Protein AF-A0A6N6SSB6-F1 (afdb_monomer)

Solvent-accessible surface area (backbone atoms only — not comparable to full-atom values): 15906 Å² total; per-residue (Å²): 129,57,86,66,38,38,93,69,59,79,58,96,49,57,44,30,39,27,32,24,46,76,40,77,67,53,37,50,56,37,32,76,81,40,45,73,68,41,68,45,77,67,51,63,33,33,31,32,63,39,58,38,86,43,39,43,53,64,93,85,38,78,37,84,40,67,55,46,31,30,18,48,19,30,51,39,61,72,53,51,53,58,58,48,53,77,70,30,77,50,68,64,32,48,61,38,64,27,40,50,51,89,48,46,69,61,54,47,57,48,48,55,32,32,72,48,54,68,36,66,58,43,41,56,41,76,54,42,71,93,65,70,38,60,52,20,29,31,35,65,84,45,73,46,77,43,52,28,95,83,42,47,68,56,52,54,74,28,49,64,41,23,39,17,87,73,47,30,58,49,51,57,43,39,70,55,31,82,63,76,94,85,88,72,89,62,69,60,68,72,64,42,54,53,49,48,50,51,53,46,67,73,69,49,46,74,39,54,64,59,20,60,69,45,40,88,70,53,72,70,55,49,71,73,48,53,40,65,57,48,48,51,49,35,72,67,26,68,66,77,47,72,68,57,50,50,53,50,51,52,50,51,54,34,46,76,68,65,74,49,60,86,88,48,48,66,62,51,51,51,51,58,70,67,32,65,68,60,55,50,71,76,72,116

pLDDT: mean 87.27, std 9.19, range [38.38, 96.94]

Nearest PDB structures (foldseek):
  9g2g-assembly1_B  TM=6.437E-01  e=1.061E-01  Staphylococcus aureus
  5cr2-assembly2_C  TM=5.656E-01  e=2.807E-01  Escherichia coli K-12

Radius of gyration: 27.6 Å; Cα contacts (8 Å, |Δi|>4): 398; chains: 1; bounding box: 60×38×90 Å

Foldseek 3Di:
DDQQFDPDQPDPWDAQFFKFADDPVVLVQCCVQPVVLSVDPQQGIKGFLPHRQQTDAPPNHGRNDFWTKIFTKGAPLVVLLVVQVVQPPDLLCVQLQAHEPVCVVVSLVVLQCQQQLNDLQWHWDDDDVVLPRHTIIGGLVDIDIGTRVVCRVVRVVRTRTGTDPQCSVSSNVSNVVVPDDDHGDGDDPVVSVVVSVCCDVVRHHYAHPLLVVLQDDDSVRSVPDHSVVSSVSSVPRDRCDPLLVVLVVVLVVCVVVVVDDPVCSVVSSVVSVPDPVSVVVVVD

Mean predicted aligned error: 9.04 Å

Structure (mmCIF, N/CA/C/O backbone):
data_AF-A0A6N6SSB6-F1
#
_entry.id   AF-A0A6N6SSB6-F1
#
loop_
_atom_site.group_PDB
_atom_site.id
_atom_site.type_symbol
_atom_site.label_atom_id
_atom_site.label_alt_id
_atom_site.label_comp_id
_atom_site.label_asym_id
_atom_site.label_entity_id
_atom_site.label_seq_id
_atom_site.pdbx_PDB_ins_code
_atom_site.Cartn_x
_atom_site.Cartn_y
_atom_site.Cartn_z
_atom_site.occupancy
_atom_site.B_iso_or_equiv
_atom_site.auth_seq_id
_atom_site.auth_comp_id
_atom_site.auth_asym_id
_atom_site.auth_atom_id
_atom_site.pdbx_PDB_model_num
ATOM 1 N N . MET A 1 1 ? 7.616 -3.516 20.276 1.00 71.62 1 MET A N 1
ATOM 2 C CA . MET A 1 1 ? 6.508 -3.058 19.423 1.00 71.62 1 MET A CA 1
ATOM 3 C C . MET A 1 1 ? 7.018 -1.931 18.539 1.00 71.62 1 MET A C 1
ATOM 5 O O . MET A 1 1 ? 7.929 -1.231 18.976 1.00 71.62 1 MET A O 1
ATOM 9 N N . HIS A 1 2 ? 6.510 -1.767 17.318 1.00 83.62 2 HIS A N 1
ATOM 10 C CA . HIS A 1 2 ? 6.885 -0.624 16.468 1.00 83.62 2 HIS A CA 1
ATOM 11 C C . HIS A 1 2 ? 6.365 0.711 17.039 1.00 83.62 2 HIS A C 1
ATOM 13 O O . HIS A 1 2 ? 5.276 0.742 17.606 1.00 83.62 2 HIS A O 1
ATOM 19 N N . PHE A 1 3 ? 7.091 1.821 16.839 1.00 84.06 3 PHE A N 1
ATOM 20 C CA . PHE A 1 3 ? 6.783 3.138 17.440 1.00 84.06 3 PHE A CA 1
ATOM 21 C C . PHE A 1 3 ? 5.417 3.731 17.038 1.00 84.06 3 PHE A C 1
ATOM 23 O O . PHE A 1 3 ? 4.905 4.632 17.690 1.00 84.06 3 PHE A O 1
ATOM 30 N N . THR A 1 4 ? 4.800 3.201 15.980 1.00 86.00 4 THR A N 1
ATOM 31 C CA . THR A 1 4 ? 3.423 3.521 15.564 1.00 86.00 4 THR A CA 1
ATOM 32 C C . THR A 1 4 ? 2.362 3.077 16.579 1.00 86.00 4 THR A C 1
ATOM 34 O O . THR A 1 4 ? 1.246 3.602 16.559 1.00 86.00 4 THR A O 1
ATOM 37 N N . TYR A 1 5 ? 2.678 2.117 17.451 1.00 91.44 5 TYR A N 1
ATOM 38 C CA . TYR A 1 5 ? 1.739 1.485 18.376 1.00 91.44 5 TYR A CA 1
ATOM 39 C C . TYR A 1 5 ? 2.108 1.754 19.838 1.00 91.44 5 TYR A C 1
ATOM 41 O O . TYR A 1 5 ? 3.281 1.861 20.189 1.00 91.44 5 TYR A O 1
ATOM 49 N N . ALA A 1 6 ? 1.096 1.851 20.700 1.00 88.69 6 ALA A N 1
ATOM 50 C CA . ALA A 1 6 ? 1.290 1.937 22.144 1.00 88.69 6 ALA A CA 1
ATOM 51 C C . ALA A 1 6 ? 1.732 0.577 22.713 1.00 88.69 6 ALA A C 1
ATOM 53 O O . ALA A 1 6 ? 1.137 -0.440 22.364 1.00 88.69 6 ALA A O 1
ATOM 54 N N . GLU A 1 7 ? 2.725 0.569 23.613 1.00 83.31 7 GLU A N 1
ATOM 55 C CA . GLU A 1 7 ? 3.278 -0.659 24.219 1.00 83.31 7 GLU A CA 1
ATOM 56 C C . GLU A 1 7 ? 2.225 -1.514 24.941 1.00 83.31 7 GLU A C 1
ATOM 58 O O . GLU A 1 7 ? 2.320 -2.740 24.937 1.00 83.31 7 GLU A O 1
ATOM 63 N N . ASP A 1 8 ? 1.213 -0.865 25.523 1.00 79.50 8 ASP A N 1
ATOM 64 C CA . ASP A 1 8 ? 0.021 -1.508 26.065 1.00 79.50 8 ASP A CA 1
ATOM 65 C C . ASP A 1 8 ? -1.227 -1.048 25.280 1.00 79.50 8 ASP A C 1
ATOM 67 O O . ASP A 1 8 ? -1.661 0.102 25.426 1.00 79.50 8 ASP A O 1
ATOM 71 N N . PRO A 1 9 ? -1.834 -1.911 24.441 1.00 70.94 9 PRO A N 1
ATOM 72 C CA . PRO A 1 9 ? -3.111 -1.618 23.790 1.00 70.94 9 PRO A CA 1
ATOM 73 C C . PRO A 1 9 ? -4.309 -1.731 24.756 1.00 70.94 9 PRO A C 1
ATOM 75 O O . PRO A 1 9 ? -5.437 -1.419 24.378 1.00 70.94 9 PRO A O 1
ATOM 78 N N . GLY A 1 10 ? -4.102 -2.178 25.999 1.00 64.88 10 GLY A N 1
ATOM 79 C CA . GLY A 1 10 ? -5.104 -2.541 27.006 1.00 64.88 10 GLY A CA 1
ATOM 80 C C . GLY A 1 10 ? -5.901 -1.401 27.649 1.00 64.88 10 GLY A C 1
ATOM 81 O O . GLY A 1 10 ? -6.365 -1.552 28.776 1.00 64.88 10 GLY A O 1
ATOM 82 N N . SER A 1 11 ? -6.110 -0.274 26.965 1.00 70.06 11 SER A N 1
ATOM 83 C CA . S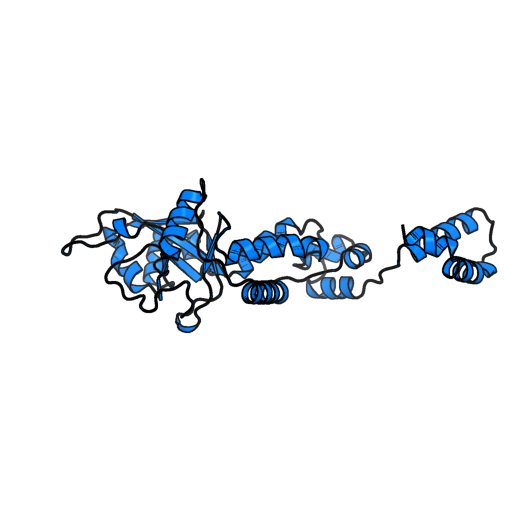ER A 1 11 ? -6.954 0.806 27.500 1.00 70.06 11 SER A CA 1
ATOM 84 C C . SER A 1 11 ? -8.402 0.346 27.752 1.00 70.06 11 SER A C 1
ATOM 86 O O . SER A 1 11 ? -8.965 -0.416 26.964 1.00 70.06 11 SER A O 1
ATOM 88 N N . GLU A 1 12 ? -9.028 0.801 28.844 1.00 81.56 12 GLU A N 1
ATOM 89 C CA . GLU A 1 12 ? -10.381 0.349 29.222 1.00 81.56 12 GLU A CA 1
ATOM 90 C C . GLU A 1 12 ? -11.430 0.614 28.133 1.00 81.56 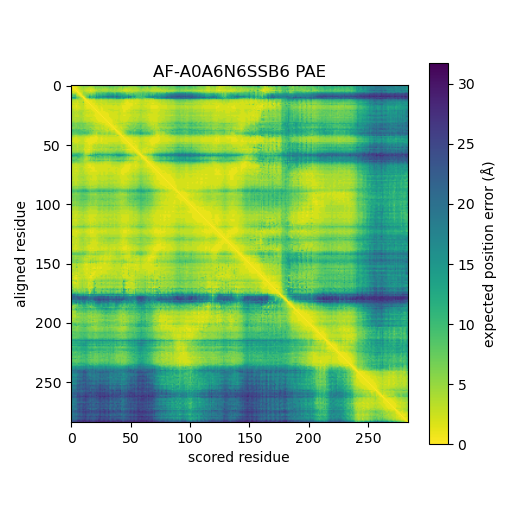12 GLU A C 1
ATOM 92 O O . GLU A 1 12 ? -12.352 -0.178 27.973 1.00 81.56 12 GLU A O 1
ATOM 97 N N . ASP A 1 13 ? -11.260 1.668 27.338 1.00 89.88 13 ASP A N 1
ATOM 98 C CA . ASP A 1 13 ? -12.161 2.054 26.251 1.00 89.88 13 ASP A CA 1
ATOM 99 C C . ASP A 1 13 ? -11.538 1.842 24.865 1.00 89.88 13 ASP A C 1
ATOM 101 O O . ASP A 1 13 ? -10.319 1.766 24.713 1.00 89.88 13 ASP A O 1
ATOM 105 N N . LEU A 1 14 ? -12.389 1.774 23.840 1.00 90.50 14 LEU A N 1
ATOM 106 C CA . LEU A 1 14 ? -11.983 1.866 22.439 1.00 90.50 14 LEU A CA 1
ATOM 107 C C . LEU A 1 14 ? -11.429 3.258 22.113 1.00 90.50 14 LEU A C 1
ATOM 109 O O . LEU A 1 14 ? -11.907 4.279 22.611 1.00 90.50 14 LEU A O 1
ATOM 113 N N . GLN A 1 15 ? -10.441 3.299 21.226 1.00 91.94 15 GLN A N 1
ATOM 114 C CA . GLN A 1 15 ? -9.725 4.510 20.839 1.00 91.94 15 GLN A CA 1
ATOM 115 C C . GLN A 1 15 ? -9.647 4.636 19.312 1.00 91.94 15 GLN A C 1
ATOM 117 O O . GLN A 1 15 ? -9.617 3.649 18.575 1.00 91.94 15 GLN A O 1
ATOM 122 N N . GLN A 1 16 ? -9.593 5.874 18.817 1.00 92.69 16 GLN A N 1
ATOM 123 C CA . GLN A 1 16 ? -9.259 6.135 17.421 1.00 92.69 16 GLN A CA 1
ATOM 124 C C . GLN A 1 16 ? -7.875 5.552 17.130 1.00 92.69 16 GLN A C 1
ATOM 126 O O . GLN A 1 16 ? -6.921 5.854 17.846 1.00 92.69 16 GLN A O 1
ATOM 131 N N . GLY A 1 17 ? -7.761 4.738 16.084 1.00 93.38 17 GLY A N 1
ATOM 132 C CA . GLY A 1 17 ? -6.539 3.999 15.782 1.00 93.38 17 GLY A CA 1
ATOM 133 C C . GLY A 1 17 ? -6.461 2.596 16.389 1.00 93.38 17 GLY A C 1
ATOM 134 O O . GLY A 1 17 ? -5.428 1.948 16.234 1.00 93.38 17 GLY A O 1
ATOM 135 N N . ASP A 1 18 ? -7.509 2.101 17.048 1.00 95.38 18 ASP A N 1
ATOM 136 C CA . ASP A 1 18 ? -7.570 0.690 17.433 1.00 95.38 18 ASP A CA 1
ATOM 137 C C . ASP A 1 18 ? -7.680 -0.199 16.185 1.00 95.38 18 ASP A C 1
ATOM 139 O O . ASP A 1 18 ? -8.589 -0.051 15.361 1.00 95.38 18 ASP A O 1
ATOM 143 N N . VAL A 1 19 ? -6.737 -1.129 16.042 1.00 96.31 19 VAL A N 1
ATOM 144 C CA . VAL A 1 19 ? -6.718 -2.158 15.000 1.00 96.31 19 VAL A CA 1
ATOM 145 C C . VAL A 1 19 ? -7.488 -3.365 15.522 1.00 96.31 19 VAL A C 1
ATOM 147 O O . VAL A 1 19 ? -7.096 -3.989 16.509 1.00 96.31 19 VAL A O 1
ATOM 150 N N . LEU A 1 20 ? -8.586 -3.698 14.850 1.00 95.69 20 LEU A N 1
ATOM 151 C CA . LEU A 1 20 ? -9.470 -4.804 15.194 1.00 95.69 20 LEU A CA 1
ATOM 152 C C . LEU A 1 20 ? -9.188 -5.993 14.278 1.00 95.69 20 LEU A C 1
ATOM 154 O O . LEU A 1 20 ? -9.287 -5.889 13.052 1.00 95.69 20 LEU A O 1
ATOM 158 N N . LYS A 1 21 ? -8.866 -7.143 14.859 1.00 94.94 21 LYS A N 1
ATOM 159 C CA . LYS A 1 21 ? -8.746 -8.405 14.131 1.00 94.94 21 LYS A CA 1
ATOM 160 C C . LYS A 1 21 ? -10.128 -8.960 13.818 1.00 94.94 21 LYS A C 1
ATOM 162 O O . LYS A 1 21 ? -11.079 -8.786 14.573 1.00 94.94 21 LYS A O 1
ATOM 167 N N . ARG A 1 22 ? -10.245 -9.664 12.695 1.00 93.06 22 ARG A N 1
ATOM 168 C CA . ARG A 1 22 ? -11.496 -10.331 12.332 1.00 93.06 22 ARG A CA 1
ATOM 169 C C . ARG A 1 22 ? -11.789 -11.489 13.284 1.00 93.06 22 ARG A C 1
ATOM 171 O O . ARG A 1 22 ? -10.994 -12.420 13.407 1.00 93.06 22 ARG A O 1
ATOM 178 N N . THR A 1 23 ? -12.949 -11.422 13.925 1.00 93.69 23 THR A N 1
ATOM 179 C CA . THR A 1 23 ? -13.543 -12.477 14.754 1.00 93.69 23 THR A CA 1
ATOM 180 C C . THR A 1 23 ? -14.869 -12.913 14.122 1.00 93.69 23 THR A C 1
ATOM 182 O O . THR A 1 23 ? -15.438 -12.135 13.353 1.00 93.69 23 THR A O 1
ATOM 185 N N . PRO A 1 24 ? -15.396 -14.119 14.415 1.00 93.75 24 PRO A N 1
ATOM 186 C CA . PRO A 1 24 ? -16.698 -14.552 13.899 1.00 93.75 24 PRO A CA 1
ATOM 187 C C . PRO A 1 24 ? -17.833 -13.565 14.206 1.00 93.75 24 PRO A C 1
ATOM 189 O O . PRO A 1 24 ? -18.679 -13.330 13.345 1.00 93.75 24 PRO A O 1
ATOM 192 N N . ASP A 1 25 ? -17.804 -12.947 15.389 1.00 94.12 25 ASP A N 1
ATOM 193 C CA . ASP A 1 25 ? -18.827 -12.008 15.855 1.00 94.12 25 ASP A CA 1
ATOM 194 C C . ASP A 1 25 ? -18.725 -10.650 15.145 1.00 94.12 25 ASP A C 1
ATOM 196 O O . ASP A 1 25 ? -19.723 -10.144 14.630 1.00 94.12 25 ASP A O 1
ATOM 200 N N . LEU A 1 26 ? -17.513 -10.086 15.024 1.00 92.88 26 LEU A N 1
ATOM 201 C CA . LEU A 1 26 ? -17.293 -8.848 14.267 1.00 92.88 26 LEU A CA 1
ATOM 202 C C . LEU A 1 26 ? -17.644 -9.041 12.785 1.00 92.88 26 LEU A C 1
ATOM 204 O O . LEU A 1 26 ? -18.283 -8.187 12.172 1.00 92.88 26 LEU A O 1
ATOM 208 N N . ASP A 1 27 ? -17.287 -10.195 12.223 1.00 92.94 27 ASP A N 1
ATOM 209 C CA . ASP A 1 27 ? -17.668 -10.585 10.871 1.00 92.94 27 ASP A CA 1
ATOM 210 C C . ASP A 1 27 ? -19.188 -10.705 10.698 1.00 92.94 27 ASP A C 1
ATOM 212 O O . ASP A 1 27 ? -19.702 -10.319 9.649 1.00 92.94 27 ASP A O 1
ATOM 216 N N . ALA A 1 28 ? -19.918 -11.237 11.684 1.00 93.00 28 ALA A N 1
ATOM 217 C CA . ALA A 1 28 ? -21.375 -11.340 11.628 1.00 93.00 28 ALA A CA 1
ATOM 218 C C . ALA A 1 28 ? -22.032 -9.950 11.590 1.00 93.00 28 ALA A C 1
ATOM 220 O O . ALA A 1 28 ? -22.876 -9.700 10.726 1.00 93.00 28 ALA A O 1
ATOM 221 N N . ILE A 1 29 ? -21.573 -9.027 12.442 1.00 92.44 29 ILE A N 1
ATOM 222 C CA . ILE A 1 29 ? -22.025 -7.626 12.471 1.00 92.44 29 ILE A CA 1
ATOM 223 C C . ILE A 1 29 ? -21.742 -6.945 11.126 1.00 92.44 29 ILE A C 1
ATOM 225 O O . ILE A 1 29 ? -22.634 -6.349 10.519 1.00 92.44 29 ILE A O 1
ATOM 229 N N . VAL A 1 30 ? -20.513 -7.064 10.610 1.00 91.12 30 VAL A N 1
ATOM 230 C CA . VAL A 1 30 ? -20.151 -6.458 9.321 1.00 91.12 30 VAL A CA 1
ATOM 231 C C . VAL A 1 30 ? -20.950 -7.087 8.174 1.00 91.12 30 VAL A C 1
ATOM 233 O O . VAL A 1 30 ? -21.407 -6.351 7.303 1.00 91.12 30 VAL A O 1
ATOM 236 N N . ARG A 1 31 ? -21.204 -8.406 8.176 1.00 91.62 31 ARG A N 1
ATOM 237 C CA . ARG A 1 31 ? -22.055 -9.059 7.160 1.00 91.62 31 ARG A CA 1
ATOM 238 C C . ARG A 1 31 ? -23.502 -8.578 7.195 1.00 91.62 31 ARG A C 1
ATOM 240 O O . ARG A 1 31 ? -24.091 -8.406 6.132 1.00 91.62 31 ARG A O 1
ATOM 247 N N . GLN A 1 32 ? -24.060 -8.353 8.384 1.00 89.69 32 GLN A N 1
ATOM 248 C CA . GLN A 1 32 ? -25.450 -7.928 8.560 1.00 89.69 32 GLN A CA 1
ATOM 249 C C . GLN A 1 32 ? -25.734 -6.568 7.907 1.00 89.69 32 GLN A C 1
ATOM 251 O O . GLN A 1 32 ? -26.773 -6.402 7.268 1.00 89.69 32 GLN A O 1
ATOM 256 N N . TYR A 1 33 ? -24.822 -5.603 8.057 1.00 86.56 33 TYR A N 1
ATOM 257 C CA . TYR A 1 33 ? -25.021 -4.232 7.564 1.00 86.56 33 TYR A CA 1
ATOM 258 C C . TYR A 1 33 ? -24.276 -3.934 6.253 1.00 86.56 33 TYR A C 1
ATOM 260 O O . TYR A 1 33 ? -24.715 -3.092 5.470 1.00 86.56 33 TYR A O 1
ATOM 268 N N . HIS A 1 34 ? -23.168 -4.631 5.984 1.00 86.31 34 HIS A N 1
ATOM 269 C CA . HIS A 1 34 ? -22.309 -4.418 4.819 1.00 86.31 34 HIS A CA 1
ATOM 270 C C . HIS A 1 34 ? -21.725 -5.749 4.276 1.00 86.31 34 HIS A C 1
ATOM 272 O O . HIS A 1 34 ? -20.508 -5.968 4.346 1.00 86.31 34 HIS A O 1
ATOM 278 N N . PRO A 1 35 ? -22.553 -6.638 3.685 1.00 84.69 35 PRO A N 1
ATOM 279 C CA . PRO A 1 35 ? -22.168 -8.009 3.309 1.00 84.69 35 PRO A CA 1
ATOM 280 C C . PRO A 1 35 ? -20.889 -8.097 2.467 1.00 84.69 35 PRO A C 1
ATOM 282 O O . PRO A 1 35 ? -20.008 -8.901 2.767 1.00 84.69 35 PRO A O 1
ATOM 285 N N . TYR A 1 36 ? -20.715 -7.184 1.505 1.00 85.94 36 TYR A N 1
ATOM 286 C CA . TYR A 1 36 ? -19.511 -7.098 0.672 1.00 85.94 36 TYR A CA 1
ATOM 287 C C . TYR A 1 36 ? -18.203 -7.022 1.485 1.00 85.94 36 TYR A C 1
ATOM 289 O O . TYR A 1 36 ? -17.227 -7.683 1.131 1.00 85.94 36 TYR A O 1
ATOM 297 N N . TYR A 1 37 ? -18.167 -6.269 2.592 1.00 83.50 37 TYR A N 1
ATOM 298 C CA . TYR A 1 37 ? -16.973 -6.180 3.444 1.00 83.50 37 TYR A CA 1
ATOM 299 C C . TYR A 1 37 ? -16.820 -7.392 4.378 1.00 83.50 37 TYR A C 1
ATOM 301 O O . TYR A 1 37 ? -15.701 -7.761 4.725 1.00 83.50 37 TYR A O 1
ATOM 309 N N . GLY A 1 38 ? -17.919 -8.054 4.747 1.00 79.38 38 GLY A N 1
ATOM 310 C CA . GLY A 1 38 ? -17.892 -9.253 5.589 1.00 79.38 38 GLY A CA 1
ATOM 311 C C . GLY A 1 38 ? -17.513 -10.546 4.846 1.00 79.38 38 GLY A C 1
ATOM 312 O O . GLY A 1 38 ? -17.019 -11.498 5.459 1.00 79.38 38 GLY A O 1
ATOM 313 N N . GLU A 1 39 ? -17.712 -10.606 3.530 1.00 83.81 39 GLU A N 1
ATOM 314 C CA . GLU A 1 39 ? -17.406 -11.776 2.685 1.00 83.81 39 GLU A CA 1
ATOM 315 C C . GLU A 1 39 ? -15.996 -11.741 2.074 1.00 83.81 39 GLU A C 1
ATOM 317 O O . GLU A 1 39 ? -15.340 -12.775 1.920 1.00 83.81 39 GLU A O 1
ATOM 322 N N . LYS A 1 40 ? -15.506 -10.543 1.749 1.00 84.38 40 LYS A N 1
ATOM 323 C CA . LYS A 1 40 ? -14.178 -10.298 1.174 1.00 84.38 40 LYS A CA 1
ATOM 324 C C . LYS A 1 40 ? -13.056 -10.723 2.126 1.00 84.38 40 LYS A C 1
ATOM 326 O O . LYS A 1 40 ? -12.884 -10.140 3.193 1.00 84.38 40 LYS A O 1
ATOM 331 N N . LYS A 1 41 ? -12.270 -11.732 1.732 1.00 79.75 41 LYS A N 1
ATOM 332 C CA . LYS A 1 41 ? -11.159 -12.290 2.534 1.00 79.75 41 LYS A CA 1
ATOM 333 C C . LYS A 1 41 ? -9.873 -11.454 2.510 1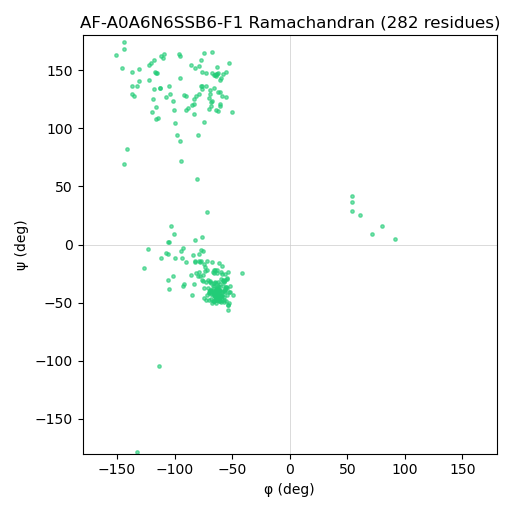.00 79.75 41 LYS A C 1
ATOM 335 O O . LYS A 1 41 ? -8.999 -11.682 3.335 1.00 79.75 41 LYS A O 1
ATOM 340 N N . ASP A 1 42 ? -9.751 -10.504 1.584 1.00 85.31 42 ASP A N 1
ATOM 341 C CA . ASP A 1 42 ? -8.607 -9.588 1.476 1.00 85.31 42 ASP A CA 1
ATOM 342 C C . ASP A 1 42 ? -8.655 -8.425 2.484 1.00 85.31 42 ASP A C 1
ATOM 344 O O . ASP A 1 42 ? -7.672 -7.699 2.628 1.00 85.31 42 ASP A O 1
ATOM 348 N N . TYR A 1 43 ? -9.764 -8.270 3.215 1.00 90.56 43 TYR A N 1
ATOM 349 C CA . TYR A 1 43 ? -9.805 -7.464 4.434 1.00 90.56 43 TYR A CA 1
ATOM 350 C C . TYR A 1 43 ? -9.293 -8.305 5.603 1.00 90.56 43 TYR A C 1
ATOM 352 O O . TYR A 1 43 ? -9.933 -9.290 5.981 1.00 90.56 43 TYR A O 1
ATOM 360 N N . THR A 1 44 ? -8.135 -7.938 6.153 1.00 93.50 44 THR A N 1
ATOM 361 C CA . THR A 1 44 ? -7.458 -8.694 7.225 1.00 93.50 44 THR A CA 1
ATOM 362 C C . THR A 1 44 ? -7.847 -8.198 8.614 1.00 93.50 44 THR A C 1
ATOM 364 O O . THR A 1 44 ? -7.987 -8.997 9.538 1.00 93.50 44 THR A O 1
ATOM 367 N N . HIS A 1 45 ? -8.057 -6.887 8.739 1.00 96.19 45 HIS A N 1
ATOM 368 C CA . HIS A 1 45 ? -8.388 -6.174 9.970 1.00 96.19 45 HIS A CA 1
ATOM 369 C C . HIS A 1 45 ? -9.371 -5.031 9.663 1.00 96.19 45 HIS A C 1
ATOM 371 O O . HIS A 1 45 ? -9.651 -4.715 8.500 1.00 96.19 45 HIS A O 1
ATOM 377 N N . PHE A 1 46 ? -9.850 -4.371 10.710 1.00 96.12 46 PHE A N 1
ATOM 378 C CA . PHE A 1 46 ? -10.508 -3.069 10.639 1.00 96.12 46 PHE A CA 1
ATOM 379 C C . PHE A 1 46 ? -9.731 -2.053 11.485 1.00 96.12 46 PHE A C 1
ATOM 381 O O . PHE A 1 46 ? -9.022 -2.435 12.410 1.00 96.12 46 PHE A O 1
ATOM 388 N N . LEU A 1 47 ? -9.854 -0.764 11.178 1.00 96.75 47 LEU A N 1
ATOM 389 C CA . LEU A 1 47 ? -9.263 0.332 11.949 1.00 96.75 47 LEU A CA 1
ATOM 390 C C . LEU A 1 47 ? -10.382 1.229 12.481 1.00 96.75 47 LEU A C 1
ATOM 392 O O . LEU A 1 47 ? -11.191 1.723 11.693 1.00 96.75 47 LEU A O 1
ATOM 396 N N . VAL A 1 48 ? -10.434 1.462 13.792 1.00 95.81 48 VAL A N 1
ATOM 397 C CA . VAL A 1 48 ? -11.391 2.396 14.402 1.00 95.81 48 VAL A CA 1
ATOM 398 C C . VAL A 1 48 ? -11.036 3.824 13.993 1.00 95.81 48 VAL A C 1
ATOM 400 O O . VAL A 1 48 ? -9.947 4.317 14.291 1.00 95.81 48 VAL A O 1
ATOM 403 N N . ILE A 1 49 ? -11.964 4.496 13.309 1.00 94.25 49 ILE A N 1
ATOM 404 C CA . ILE A 1 49 ? -11.783 5.865 12.803 1.00 94.25 49 ILE A CA 1
ATOM 405 C C . ILE A 1 49 ? -12.675 6.907 13.500 1.00 94.25 49 ILE A C 1
ATOM 407 O O . ILE A 1 49 ? -12.402 8.100 13.366 1.00 94.25 49 ILE A O 1
ATOM 411 N N . THR A 1 50 ? -13.675 6.503 14.298 1.00 90.31 50 THR A N 1
ATOM 412 C CA . THR A 1 50 ? -14.354 7.416 15.249 1.00 90.31 50 THR A CA 1
ATOM 413 C C . THR A 1 50 ? -13.339 7.985 16.251 1.00 90.31 50 THR A C 1
ATOM 415 O O . THR A 1 50 ? -12.401 7.291 16.638 1.00 90.31 50 THR A O 1
ATOM 418 N N . GLN A 1 51 ? -13.499 9.252 16.650 1.00 86.19 51 GLN A N 1
ATOM 419 C CA . GLN A 1 51 ? -12.578 9.943 17.561 1.00 86.19 51 GLN A CA 1
ATOM 420 C C . GLN A 1 51 ? -12.583 9.313 18.963 1.00 86.19 51 GLN A C 1
ATOM 422 O O . GLN A 1 51 ? -13.621 8.878 19.448 1.00 86.19 51 GLN A O 1
ATOM 427 N N . SER A 1 52 ? -11.444 9.295 19.664 1.00 87.94 52 SER A N 1
ATOM 428 C CA . SER A 1 52 ? -11.374 8.649 20.986 1.00 87.94 52 SER A CA 1
ATOM 429 C C . SER A 1 52 ? -12.290 9.307 22.022 1.00 87.94 52 SER A C 1
ATOM 431 O O . SER A 1 52 ? -12.876 8.607 22.837 1.00 87.94 52 SER A O 1
ATOM 433 N N . CYS A 1 53 ? -12.460 10.635 21.985 1.00 86.19 53 CYS A N 1
ATOM 434 C CA . CYS A 1 53 ? -13.337 11.365 22.914 1.00 86.19 53 CYS A CA 1
ATOM 435 C C . CYS A 1 53 ? -14.804 10.916 22.857 1.00 86.19 53 CYS A C 1
ATOM 437 O O . CYS A 1 53 ? -15.490 10.963 23.876 1.00 86.19 53 CYS A O 1
ATOM 439 N N . ASP A 1 54 ? -15.230 10.449 21.686 1.00 86.50 54 ASP A N 1
ATOM 440 C CA . ASP A 1 54 ? -16.578 9.994 21.358 1.00 86.50 54 ASP A CA 1
ATOM 441 C C . ASP A 1 54 ? -16.834 8.539 21.795 1.00 86.50 54 ASP A C 1
ATOM 443 O O . ASP A 1 54 ? -17.983 8.096 21.831 1.00 86.50 54 ASP A O 1
ATOM 447 N N . LEU A 1 55 ? -15.764 7.798 22.118 1.00 88.19 55 LEU A N 1
ATOM 448 C CA . LEU A 1 55 ? -15.757 6.370 22.458 1.00 88.19 55 LEU A CA 1
ATOM 449 C C . LEU A 1 55 ? -15.549 6.092 23.959 1.00 88.19 55 LEU A C 1
ATOM 451 O O . LEU A 1 55 ? -15.691 4.944 24.380 1.00 88.19 55 LEU A O 1
ATOM 455 N N . VAL A 1 56 ? -15.242 7.114 24.769 1.00 89.69 56 VAL A N 1
ATOM 456 C CA . VAL A 1 56 ? -15.023 6.973 26.222 1.00 89.69 56 VAL A CA 1
ATOM 457 C C . VAL A 1 56 ? -16.325 6.635 26.960 1.00 89.69 56 VAL A C 1
ATOM 459 O O . VAL A 1 56 ? -17.338 7.317 26.781 1.00 89.69 56 VAL A O 1
ATOM 462 N N . ARG A 1 57 ? -16.292 5.644 27.861 1.00 88.19 57 ARG A N 1
ATOM 463 C CA . ARG A 1 57 ? -17.425 5.214 28.701 1.00 88.19 57 ARG A CA 1
ATOM 464 C C . ARG A 1 57 ? -17.331 5.842 30.094 1.00 88.19 57 ARG A C 1
ATOM 466 O O . ARG A 1 57 ? -16.679 5.338 31.004 1.00 88.19 57 ARG A O 1
ATOM 473 N N . ARG A 1 58 ? -17.995 6.984 30.300 1.00 84.88 58 ARG A N 1
ATOM 474 C CA . ARG A 1 58 ? -17.899 7.735 31.570 1.00 84.88 58 ARG A CA 1
ATOM 475 C C . ARG A 1 58 ? -18.850 7.186 32.633 1.00 84.88 58 ARG A C 1
ATOM 477 O O . ARG A 1 58 ? -20.062 7.162 32.431 1.00 84.88 58 ARG A O 1
ATOM 484 N N . ASN A 1 59 ? -18.317 6.838 33.807 1.00 81.25 59 ASN A N 1
ATOM 485 C CA . ASN A 1 59 ? -19.086 6.386 34.979 1.00 81.25 59 ASN A CA 1
ATOM 486 C C . ASN A 1 59 ? -20.033 5.205 34.674 1.00 81.25 59 ASN A C 1
ATOM 488 O O . ASN A 1 59 ? -21.190 5.210 35.097 1.00 81.25 59 ASN A O 1
ATOM 492 N N . GLY A 1 60 ? -19.567 4.225 33.890 1.00 77.12 60 GLY A N 1
ATOM 493 C CA . GLY A 1 60 ? -20.352 3.045 33.503 1.00 77.12 60 GLY A CA 1
ATOM 494 C C . GLY A 1 60 ? -21.486 3.313 32.504 1.00 77.12 60 GLY A C 1
ATOM 495 O O . GLY A 1 60 ? -22.300 2.426 32.258 1.00 77.12 60 GLY A O 1
ATOM 496 N N . LYS A 1 61 ? -21.570 4.519 31.927 1.00 83.81 61 LYS A N 1
ATOM 497 C CA 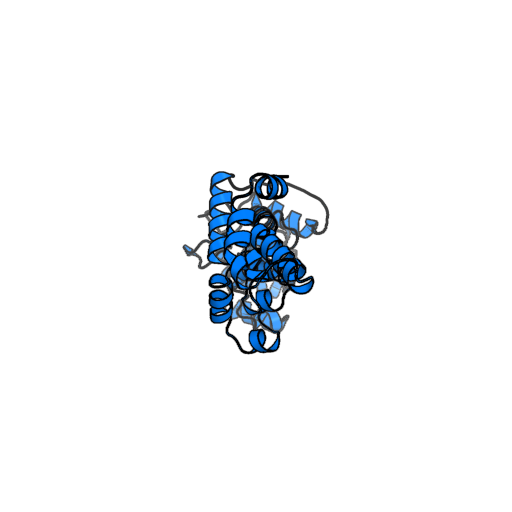. LYS A 1 61 ? -22.492 4.814 30.823 1.00 83.81 61 LYS A CA 1
ATOM 498 C C . LYS A 1 61 ? -21.902 4.356 29.481 1.00 83.81 61 LYS A C 1
ATOM 500 O O . LYS A 1 61 ? -20.679 4.394 29.331 1.00 83.81 61 LYS A O 1
ATOM 505 N N . PRO A 1 62 ? -22.745 4.000 28.492 1.00 85.88 62 PRO A N 1
ATOM 506 C CA . PRO A 1 62 ? -22.315 3.869 27.101 1.00 85.88 62 PRO A CA 1
ATOM 507 C C . PRO A 1 62 ? -21.603 5.137 26.611 1.00 85.88 62 PRO A C 1
ATOM 509 O O . PRO A 1 62 ? -21.845 6.225 27.135 1.00 85.88 62 PRO A O 1
ATOM 512 N N . CYS A 1 63 ? -20.752 4.999 25.596 1.00 87.81 63 CYS A N 1
ATOM 513 C CA . CYS A 1 63 ? -20.122 6.146 24.949 1.00 87.81 63 CYS A CA 1
ATOM 514 C C . CYS A 1 63 ? -21.165 7.045 24.260 1.00 87.81 63 CYS A C 1
ATOM 516 O O . CYS A 1 63 ? -22.165 6.551 23.733 1.00 87.81 63 CYS A O 1
ATOM 518 N N . ASP A 1 64 ? -20.920 8.358 24.229 1.00 84.31 64 ASP A N 1
ATOM 519 C CA . ASP A 1 64 ? -21.893 9.344 23.728 1.00 84.31 64 ASP A CA 1
ATOM 520 C C . ASP A 1 64 ? -22.171 9.209 22.216 1.00 84.31 64 ASP A C 1
ATOM 522 O O . ASP A 1 64 ? -23.238 9.602 21.736 1.00 84.31 64 ASP A O 1
ATOM 526 N N . CYS A 1 65 ? -21.235 8.651 21.441 1.00 87.69 65 CYS A N 1
ATOM 527 C CA . CYS A 1 65 ? -21.399 8.515 19.998 1.00 87.69 65 CYS A CA 1
ATOM 528 C C . CYS A 1 65 ? -22.244 7.287 19.618 1.00 87.69 65 CYS A C 1
ATOM 530 O O . CYS A 1 65 ? -21.913 6.174 20.032 1.00 87.69 65 CYS A O 1
ATOM 532 N N . PRO A 1 66 ? -23.298 7.437 18.789 1.00 89.94 66 PRO A N 1
ATOM 533 C CA . PRO A 1 66 ? -24.196 6.338 18.420 1.00 89.94 66 PRO A CA 1
ATOM 534 C C . PRO A 1 66 ? -23.595 5.341 17.414 1.00 89.94 66 PRO A C 1
ATOM 536 O O . PRO A 1 66 ? -24.126 4.239 17.265 1.00 89.94 66 PRO A O 1
ATOM 539 N N . TYR A 1 67 ? -22.507 5.700 16.720 1.00 92.38 67 TYR A N 1
ATOM 540 C CA . TYR A 1 67 ? -21.887 4.855 15.697 1.00 92.38 67 TYR A CA 1
ATOM 541 C C . TYR A 1 67 ? -20.360 4.807 15.815 1.00 92.38 67 TYR A C 1
ATOM 543 O O . TYR A 1 67 ? -19.670 5.828 15.780 1.00 92.38 67 TYR A O 1
ATOM 551 N N . ILE A 1 68 ? -19.822 3.591 15.858 1.00 93.19 68 ILE A N 1
ATOM 552 C CA . ILE A 1 68 ? -18.398 3.333 15.667 1.00 93.19 68 ILE A CA 1
ATOM 553 C C . ILE A 1 68 ? -18.171 3.225 14.158 1.00 93.19 68 ILE A C 1
ATOM 555 O O . ILE A 1 68 ? -18.774 2.387 13.488 1.00 93.19 68 ILE A O 1
ATOM 559 N N . ASN A 1 69 ? -17.324 4.095 13.617 1.00 93.69 69 ASN A N 1
ATOM 560 C CA . ASN A 1 69 ? -16.896 4.046 12.229 1.00 93.69 69 ASN A CA 1
ATOM 561 C C . ASN A 1 69 ? -15.610 3.224 12.141 1.00 93.69 69 ASN A C 1
ATOM 563 O O . ASN A 1 69 ? -14.643 3.488 12.864 1.00 93.69 69 ASN A O 1
ATOM 567 N N . LEU A 1 70 ? -15.604 2.250 11.236 1.00 94.56 70 LEU A N 1
ATOM 568 C CA . LEU A 1 70 ? -14.489 1.357 10.956 1.00 94.56 70 LEU A CA 1
ATOM 569 C C . LEU A 1 70 ? -14.020 1.545 9.511 1.00 94.56 70 LEU A C 1
ATOM 571 O O . LEU A 1 70 ? -14.832 1.545 8.587 1.00 94.56 70 LEU A O 1
ATOM 575 N N . SER A 1 71 ? -12.710 1.646 9.304 1.00 94.75 71 SER A N 1
ATOM 576 C CA . SER A 1 71 ? -12.090 1.541 7.982 1.00 94.75 71 SER A CA 1
ATOM 577 C C . SER A 1 71 ? -11.600 0.117 7.733 1.00 94.75 71 SER A C 1
ATOM 579 O O . SER A 1 71 ? -11.128 -0.549 8.654 1.00 94.75 71 SER A O 1
ATOM 581 N N . VAL A 1 72 ? -11.702 -0.374 6.495 1.00 94.88 72 VAL A N 1
ATOM 582 C CA . VAL A 1 72 ? -11.181 -1.703 6.133 1.00 94.88 72 VAL A CA 1
ATOM 583 C C . VAL A 1 72 ? -9.662 -1.668 5.965 1.00 94.88 72 VAL A C 1
ATOM 585 O O . VAL A 1 72 ? -9.127 -0.770 5.310 1.00 94.88 72 VAL A O 1
ATOM 588 N N . VAL A 1 73 ? -8.967 -2.667 6.508 1.00 96.25 73 VAL A N 1
ATOM 589 C CA . VAL A 1 73 ? -7.514 -2.829 6.371 1.00 96.25 73 VAL A CA 1
ATOM 590 C C . VAL A 1 73 ? -7.216 -3.942 5.370 1.00 96.25 73 VAL A C 1
ATOM 592 O O . VAL A 1 73 ? -7.748 -5.048 5.487 1.00 96.25 73 VAL A O 1
ATOM 595 N N . ARG A 1 74 ? -6.356 -3.655 4.389 1.00 95.31 74 ARG A N 1
ATOM 596 C CA . ARG A 1 74 ? -5.872 -4.619 3.385 1.00 95.31 74 ARG A CA 1
ATOM 597 C C . ARG A 1 74 ? -4.342 -4.706 3.436 1.00 95.31 74 ARG A C 1
ATOM 599 O O . ARG A 1 74 ? -3.712 -3.714 3.806 1.00 95.31 74 ARG A O 1
ATOM 606 N N . PRO A 1 75 ? -3.733 -5.826 3.012 1.00 95.19 75 PRO A N 1
ATOM 607 C CA . PRO A 1 75 ? -2.284 -5.932 2.866 1.00 95.19 75 PRO A CA 1
ATOM 608 C C . PRO A 1 75 ? -1.698 -4.839 1.964 1.00 95.19 75 PRO A C 1
ATOM 610 O O . PRO A 1 75 ? -2.330 -4.425 0.988 1.00 95.19 75 PRO A O 1
ATOM 613 N N . LEU A 1 76 ? -0.461 -4.425 2.248 1.00 95.62 76 LEU A N 1
ATOM 614 C CA . LEU A 1 76 ? 0.240 -3.370 1.512 1.00 95.62 76 LEU A CA 1
ATOM 615 C C . LEU A 1 76 ? 0.341 -3.669 0.006 1.00 95.62 76 LEU A C 1
ATOM 617 O O . LEU A 1 76 ? 0.126 -2.768 -0.806 1.00 95.62 76 LEU A O 1
ATOM 621 N N . HIS A 1 77 ? 0.577 -4.928 -0.388 1.00 93.25 77 HIS A N 1
ATOM 622 C CA . HIS A 1 77 ? 0.674 -5.305 -1.805 1.00 93.25 77 HIS A CA 1
ATOM 623 C C . HIS A 1 77 ? -0.572 -4.905 -2.609 1.00 93.25 77 HIS A C 1
ATOM 625 O O . HIS A 1 77 ? -0.444 -4.397 -3.717 1.00 93.25 77 HIS A O 1
ATOM 631 N N . ALA A 1 78 ? -1.769 -4.994 -2.020 1.00 93.25 78 ALA A N 1
ATOM 632 C CA . ALA A 1 78 ? -3.021 -4.643 -2.688 1.00 93.25 78 ALA A CA 1
ATOM 633 C C . ALA A 1 78 ? -3.207 -3.121 -2.900 1.00 93.25 78 ALA A C 1
ATOM 635 O O . ALA A 1 78 ? -4.095 -2.705 -3.652 1.00 93.25 78 ALA A O 1
ATOM 636 N N . VAL A 1 79 ? -2.399 -2.284 -2.234 1.00 94.56 79 VAL A N 1
ATOM 637 C CA . VAL A 1 79 ? -2.259 -0.844 -2.526 1.00 94.56 79 VAL A CA 1
ATOM 638 C C . VAL A 1 79 ? -1.229 -0.630 -3.636 1.00 94.56 79 VAL A C 1
ATOM 640 O O . VAL A 1 79 ? -1.484 0.130 -4.568 1.00 94.56 79 VAL A O 1
ATOM 643 N N . LEU A 1 80 ? -0.095 -1.333 -3.574 1.00 94.62 80 LEU A N 1
ATOM 644 C CA . LEU A 1 80 ? 0.996 -1.206 -4.547 1.00 94.62 80 LEU A CA 1
ATOM 645 C C . LEU A 1 80 ? 0.610 -1.712 -5.939 1.00 94.62 80 LEU A C 1
ATOM 647 O O . LEU A 1 80 ? 0.932 -1.060 -6.926 1.00 94.62 80 LEU A O 1
ATOM 651 N N . GLU A 1 81 ? -0.146 -2.805 -6.031 1.00 92.62 81 GLU A N 1
ATOM 652 C CA . GLU A 1 81 ? -0.763 -3.289 -7.274 1.00 92.62 81 GLU A CA 1
ATOM 653 C C . GLU A 1 81 ? -1.701 -2.237 -7.883 1.00 92.62 81 GLU A C 1
ATOM 655 O O . GLU A 1 81 ? -1.694 -2.012 -9.095 1.00 92.62 81 GLU A O 1
ATOM 660 N N . ARG A 1 82 ? -2.484 -1.544 -7.043 1.00 92.94 82 ARG A N 1
ATOM 661 C CA . ARG A 1 82 ? -3.416 -0.494 -7.478 1.00 92.94 82 ARG A CA 1
ATOM 662 C C . ARG A 1 82 ? -2.680 0.745 -7.999 1.00 92.94 82 ARG A C 1
ATOM 664 O O . ARG A 1 82 ? -3.107 1.309 -9.004 1.00 92.94 82 ARG A O 1
ATOM 671 N N . GLU A 1 83 ? -1.582 1.141 -7.356 1.00 94.62 83 GLU A N 1
ATOM 672 C CA . GLU A 1 83 ? -0.695 2.207 -7.844 1.00 94.62 83 GLU A CA 1
ATOM 673 C C . GLU A 1 83 ? -0.003 1.781 -9.153 1.00 94.62 83 GLU A C 1
ATOM 675 O O . GLU A 1 83 ? -0.057 2.496 -10.156 1.00 94.62 83 GLU A O 1
ATOM 680 N N . ALA A 1 84 ? 0.577 0.576 -9.192 1.00 93.38 84 ALA A N 1
ATOM 681 C CA . ALA A 1 84 ? 1.255 0.007 -10.358 1.00 93.38 84 ALA A CA 1
ATOM 682 C C . ALA A 1 84 ? 0.349 -0.063 -11.600 1.00 93.38 84 ALA A C 1
ATOM 684 O O . ALA A 1 84 ? 0.787 0.283 -12.706 1.00 93.38 84 ALA A O 1
ATOM 685 N N . ALA A 1 85 ? -0.927 -0.424 -11.422 1.00 93.69 85 ALA A N 1
ATOM 686 C CA . ALA A 1 85 ? -1.920 -0.500 -12.491 1.00 93.69 85 ALA A CA 1
ATOM 687 C C . ALA A 1 85 ? -2.082 0.822 -13.271 1.00 93.69 85 ALA A C 1
ATOM 689 O O . ALA A 1 85 ? -2.310 0.795 -14.483 1.00 93.69 85 ALA A O 1
ATOM 690 N N . MET A 1 86 ? -1.879 1.987 -12.637 1.00 93.00 86 MET A N 1
ATOM 691 C CA . MET A 1 86 ? -1.948 3.293 -13.319 1.00 93.00 86 MET A CA 1
ATOM 692 C C . MET A 1 86 ? -0.839 3.497 -14.369 1.00 93.00 86 MET A C 1
ATOM 694 O O . MET A 1 86 ? -0.990 4.292 -15.309 1.00 93.00 86 MET A O 1
ATOM 698 N N . TYR A 1 87 ? 0.266 2.757 -14.241 1.00 92.94 87 TYR A N 1
ATOM 699 C CA . TYR A 1 87 ? 1.406 2.779 -15.159 1.00 92.94 87 TYR A CA 1
ATOM 700 C C . TYR A 1 87 ? 1.390 1.600 -16.156 1.00 92.94 87 TYR A C 1
ATOM 702 O O . TYR A 1 87 ? 2.093 1.647 -17.169 1.00 92.94 87 TYR A O 1
ATOM 710 N N . GLN A 1 88 ? 0.537 0.588 -15.945 1.00 92.19 88 GLN A N 1
ATOM 711 C CA . GLN A 1 88 ? 0.334 -0.590 -16.811 1.00 92.19 88 GLN A CA 1
ATOM 712 C C . GLN A 1 88 ? -0.584 -0.299 -18.015 1.00 92.19 88 GLN A C 1
ATOM 714 O O . GLN A 1 88 ? -1.623 -0.930 -18.253 1.00 92.19 88 GLN A O 1
ATOM 719 N N . ARG A 1 89 ? -0.186 0.701 -18.808 1.00 87.31 89 ARG A N 1
ATOM 720 C CA . ARG A 1 89 ? -0.910 1.110 -20.024 1.00 87.31 89 ARG A CA 1
ATOM 721 C C . ARG A 1 89 ? -0.707 0.145 -21.195 1.00 87.31 89 ARG A C 1
ATOM 723 O O . ARG A 1 89 ? -1.618 -0.015 -21.994 1.00 87.31 89 ARG A O 1
ATOM 730 N N . ASN A 1 90 ? 0.462 -0.489 -21.278 1.00 87.75 90 ASN A N 1
ATOM 731 C CA . ASN A 1 90 ? 0.777 -1.506 -22.284 1.00 87.75 90 ASN A CA 1
ATOM 732 C C . ASN A 1 90 ? 0.149 -2.863 -21.871 1.00 87.75 90 ASN A C 1
ATOM 734 O O . ASN A 1 90 ? 0.382 -3.269 -20.726 1.00 87.75 90 ASN A O 1
ATOM 738 N N . PRO A 1 91 ? -0.594 -3.566 -22.755 1.00 89.62 91 PRO A N 1
ATOM 739 C CA . PRO A 1 91 ? -1.148 -4.899 -22.487 1.00 89.62 91 PRO A CA 1
ATOM 740 C C . PRO A 1 91 ? -0.124 -5.894 -21.927 1.00 89.62 91 PRO A C 1
ATOM 742 O O . PRO A 1 91 ? -0.395 -6.537 -20.916 1.00 89.62 91 PRO A O 1
ATOM 745 N N . LEU A 1 92 ? 1.089 -5.924 -22.491 1.00 91.38 92 LEU A N 1
ATOM 746 C CA . LEU A 1 92 ? 2.201 -6.774 -22.050 1.00 91.38 92 LEU A CA 1
ATOM 747 C C . LEU A 1 92 ? 2.550 -6.539 -20.573 1.00 91.38 92 LEU A C 1
ATOM 749 O O . LEU A 1 92 ? 2.710 -7.489 -19.811 1.00 91.38 92 LEU A O 1
ATOM 753 N N . LEU A 1 93 ? 2.629 -5.274 -20.143 1.00 92.00 93 LEU A N 1
ATOM 754 C CA . LEU A 1 93 ? 2.943 -4.929 -18.751 1.00 92.00 93 LEU A CA 1
ATOM 755 C C . LEU A 1 93 ? 1.809 -5.308 -17.798 1.00 92.00 93 LEU A C 1
ATOM 757 O O . LEU A 1 93 ? 2.075 -5.802 -16.704 1.00 92.00 93 LEU A O 1
ATOM 761 N N . ARG A 1 94 ? 0.557 -5.100 -18.219 1.00 91.50 94 ARG A N 1
ATOM 762 C CA . ARG A 1 94 ? -0.628 -5.467 -17.435 1.00 91.50 94 ARG A CA 1
ATOM 763 C C . ARG A 1 94 ? -0.715 -6.979 -17.242 1.00 91.50 94 ARG A C 1
ATOM 765 O O . ARG A 1 94 ? -0.884 -7.436 -16.118 1.00 91.50 94 ARG A O 1
ATOM 772 N N . ARG A 1 95 ? -0.550 -7.746 -18.322 1.00 90.44 95 ARG A N 1
ATOM 773 C CA . ARG A 1 95 ? -0.581 -9.213 -18.310 1.00 90.44 95 ARG A CA 1
ATOM 774 C C . ARG A 1 95 ? 0.568 -9.806 -17.492 1.00 90.44 95 ARG A C 1
ATOM 776 O O . ARG A 1 95 ? 0.347 -10.746 -16.741 1.00 90.44 95 ARG A O 1
ATOM 783 N N . ALA A 1 96 ? 1.766 -9.225 -17.578 1.00 90.38 96 ALA A N 1
ATOM 784 C CA . ALA A 1 96 ? 2.932 -9.658 -16.806 1.00 90.38 96 ALA A CA 1
ATOM 785 C C . ALA A 1 96 ? 2.930 -9.222 -15.325 1.00 90.38 96 ALA A C 1
ATOM 787 O O . ALA A 1 96 ? 3.875 -9.557 -14.609 1.00 90.38 96 ALA A O 1
ATOM 788 N N . GLY A 1 97 ? 1.950 -8.424 -14.875 1.00 89.88 97 GLY A N 1
ATOM 789 C CA . GLY A 1 97 ? 1.957 -7.814 -13.538 1.00 89.88 97 GLY A CA 1
ATOM 790 C C . GLY A 1 97 ? 3.150 -6.875 -13.300 1.00 89.88 97 GLY A C 1
ATOM 791 O O . GLY A 1 97 ? 3.583 -6.689 -12.165 1.00 89.88 97 GLY A O 1
ATOM 792 N N . ALA A 1 98 ? 3.721 -6.307 -14.365 1.00 93.12 98 ALA A N 1
ATOM 793 C CA . ALA A 1 98 ? 5.016 -5.633 -14.345 1.00 93.12 98 ALA A CA 1
ATOM 794 C C . ALA A 1 98 ? 4.916 -4.117 -14.567 1.00 93.12 98 ALA A C 1
ATOM 796 O O . ALA A 1 98 ? 3.920 -3.604 -15.077 1.00 93.12 98 ALA A O 1
ATOM 797 N N . VAL A 1 99 ? 5.971 -3.381 -14.218 1.00 93.81 99 VAL A N 1
ATOM 798 C CA . VAL A 1 99 ? 6.078 -1.930 -14.423 1.00 93.81 99 VAL A CA 1
ATOM 799 C C . VAL A 1 99 ? 7.420 -1.583 -15.074 1.00 93.81 99 VAL A C 1
ATOM 801 O O . VAL A 1 99 ? 8.464 -2.140 -14.736 1.00 93.81 99 VAL A O 1
ATOM 804 N N . SER A 1 100 ? 7.417 -0.626 -16.009 1.00 93.56 100 SER A N 1
ATOM 805 C CA . SER A 1 100 ? 8.659 -0.064 -16.560 1.00 93.56 100 SER A CA 1
ATOM 806 C C . SER A 1 100 ? 9.469 0.636 -15.463 1.00 93.56 100 SER A C 1
ATOM 808 O O . SER A 1 100 ? 8.935 1.506 -14.765 1.00 93.56 100 SER A O 1
ATOM 810 N N . LYS A 1 101 ? 10.774 0.337 -15.360 1.00 93.44 101 LYS A N 1
ATOM 811 C CA . LYS A 1 101 ? 11.709 0.991 -14.419 1.00 93.44 101 LYS A CA 1
ATOM 812 C C . LYS A 1 101 ? 11.704 2.518 -14.530 1.00 93.44 101 LYS A C 1
ATOM 814 O O . LYS A 1 101 ? 11.975 3.194 -13.542 1.00 93.44 101 LYS A O 1
ATOM 819 N N . LYS A 1 102 ? 11.302 3.079 -15.679 1.00 92.31 102 LYS A N 1
ATOM 820 C CA . LYS A 1 102 ? 11.082 4.525 -15.865 1.00 92.31 102 LYS A CA 1
ATOM 821 C C . LYS A 1 102 ? 10.113 5.128 -14.834 1.00 92.31 102 LYS A C 1
ATOM 823 O O . LYS A 1 102 ? 10.244 6.300 -14.493 1.00 92.31 102 LYS A O 1
ATOM 828 N N . ASN A 1 103 ? 9.150 4.350 -14.334 1.00 93.69 103 ASN A N 1
ATOM 829 C CA . ASN A 1 103 ? 8.192 4.794 -13.318 1.00 93.69 103 ASN A CA 1
ATOM 830 C C . ASN A 1 103 ? 8.634 4.479 -11.876 1.00 93.69 103 ASN A C 1
ATOM 832 O O . ASN A 1 103 ? 7.938 4.901 -10.954 1.00 93.69 103 ASN A O 1
ATOM 836 N N . ARG A 1 104 ? 9.778 3.802 -11.653 1.00 92.81 104 ARG A N 1
ATOM 837 C CA . ARG A 1 104 ? 10.242 3.401 -10.308 1.00 92.81 104 ARG A CA 1
ATOM 838 C C . ARG A 1 104 ? 10.330 4.591 -9.357 1.00 92.81 104 ARG A C 1
ATOM 840 O O . ARG A 1 104 ? 9.810 4.495 -8.259 1.00 92.81 104 ARG A O 1
ATOM 847 N N . GLY A 1 105 ? 10.865 5.730 -9.804 1.00 93.12 105 GLY A N 1
ATOM 848 C CA . GLY A 1 105 ? 10.930 6.950 -8.986 1.00 93.12 105 GLY A CA 1
ATOM 849 C C . GLY A 1 105 ? 9.561 7.517 -8.579 1.00 93.12 105 GLY A C 1
ATOM 850 O O . GLY A 1 105 ? 9.421 8.038 -7.483 1.00 93.12 105 GLY A O 1
ATOM 851 N N . ARG A 1 106 ? 8.518 7.375 -9.413 1.00 94.38 106 ARG A N 1
ATOM 852 C CA . ARG A 1 106 ? 7.158 7.839 -9.064 1.00 94.38 106 ARG A CA 1
ATOM 853 C C . ARG A 1 106 ? 6.513 6.957 -8.004 1.00 94.38 106 ARG A C 1
ATOM 855 O O . ARG A 1 106 ? 5.910 7.472 -7.069 1.00 94.38 106 ARG A O 1
ATOM 862 N N . ILE A 1 107 ? 6.658 5.643 -8.171 1.00 95.19 107 ILE A N 1
ATOM 863 C CA . ILE A 1 107 ? 6.130 4.647 -7.238 1.00 95.19 107 ILE A CA 1
ATOM 864 C C . ILE A 1 107 ? 6.915 4.701 -5.920 1.00 95.19 107 ILE A C 1
ATOM 866 O O . ILE A 1 107 ? 6.301 4.670 -4.864 1.00 95.19 107 ILE A O 1
ATOM 870 N N . HIS A 1 108 ? 8.238 4.882 -5.966 1.00 95.12 108 HIS A N 1
ATOM 871 C CA . HIS A 1 108 ? 9.078 5.141 -4.791 1.00 95.12 108 HIS A CA 1
ATOM 872 C C . HIS A 1 108 ? 8.562 6.337 -3.988 1.00 95.12 108 HIS A C 1
ATOM 874 O O . HIS A 1 108 ? 8.159 6.143 -2.846 1.00 95.12 108 HIS A O 1
ATOM 880 N N . SER A 1 109 ? 8.409 7.516 -4.603 1.00 95.19 109 SER A N 1
ATOM 881 C CA . SER A 1 109 ? 7.862 8.681 -3.893 1.00 95.19 109 SER A CA 1
ATOM 882 C C . SER A 1 109 ? 6.417 8.484 -3.411 1.00 95.19 109 SER A C 1
ATOM 884 O O . SER A 1 109 ? 5.988 9.170 -2.488 1.00 95.19 109 SER A O 1
ATOM 886 N N . PHE A 1 110 ? 5.625 7.597 -4.027 1.00 95.88 110 PHE A N 1
ATOM 887 C CA . PHE A 1 110 ? 4.318 7.206 -3.486 1.00 95.88 110 PHE A CA 1
ATOM 888 C C . PHE A 1 110 ? 4.464 6.352 -2.221 1.00 95.88 110 PHE A C 1
ATOM 890 O O . PHE A 1 110 ? 3.828 6.666 -1.218 1.00 95.88 110 PHE A O 1
ATOM 897 N N . VAL A 1 111 ? 5.326 5.330 -2.228 1.00 95.69 111 VAL A N 1
ATOM 898 C CA . VAL A 1 111 ? 5.573 4.484 -1.048 1.00 95.69 111 VAL A CA 1
ATOM 899 C C . VAL A 1 111 ? 6.203 5.288 0.089 1.00 95.69 111 VAL A C 1
ATOM 901 O O . VAL A 1 111 ? 5.761 5.164 1.222 1.00 95.69 111 VAL A O 1
ATOM 904 N N . GLU A 1 112 ? 7.136 6.192 -0.206 1.00 94.44 112 GLU A N 1
ATOM 905 C CA . GLU A 1 112 ? 7.705 7.150 0.751 1.00 94.44 112 GLU A CA 1
ATOM 906 C C . GLU A 1 112 ? 6.614 7.956 1.478 1.00 94.44 112 GLU A C 1
ATOM 908 O O . GLU A 1 112 ? 6.578 8.015 2.708 1.00 94.44 112 GLU A O 1
ATOM 913 N N . ARG A 1 113 ? 5.666 8.538 0.728 1.00 94.06 113 ARG A N 1
ATOM 914 C CA . ARG A 1 113 ? 4.533 9.270 1.314 1.00 94.06 113 ARG A CA 1
ATOM 915 C C . ARG A 1 113 ? 3.547 8.343 2.025 1.00 94.06 113 ARG A C 1
ATOM 917 O O . ARG A 1 113 ? 2.952 8.765 3.011 1.00 94.06 113 ARG A O 1
ATOM 924 N N . LEU A 1 114 ? 3.369 7.109 1.558 1.00 94.38 114 LEU A N 1
ATOM 925 C CA . LEU A 1 114 ? 2.479 6.121 2.167 1.00 94.38 114 LEU A CA 1
ATOM 926 C C . LEU A 1 114 ? 2.995 5.662 3.539 1.00 94.38 114 LEU A C 1
ATOM 928 O O . LEU A 1 114 ? 2.243 5.726 4.508 1.00 94.38 114 LEU A O 1
ATOM 932 N N . LEU A 1 115 ? 4.268 5.263 3.636 1.00 93.19 115 LEU A N 1
ATOM 933 C CA . LEU A 1 115 ? 4.910 4.801 4.877 1.00 93.19 115 LEU A CA 1
ATOM 934 C C . LEU A 1 115 ? 4.967 5.905 5.939 1.00 93.19 115 LEU A C 1
ATOM 936 O O . LEU A 1 115 ? 4.703 5.656 7.116 1.00 93.19 115 LEU A O 1
ATOM 940 N N . ASN A 1 116 ? 5.211 7.143 5.505 1.00 89.81 116 ASN A N 1
ATOM 941 C CA . ASN A 1 116 ? 5.129 8.335 6.348 1.00 89.81 116 ASN A CA 1
ATOM 942 C C . ASN A 1 116 ? 3.684 8.791 6.641 1.00 89.81 116 ASN A C 1
ATOM 944 O O . ASN A 1 116 ? 3.484 9.846 7.234 1.00 89.81 116 ASN A O 1
ATOM 948 N N . ASN A 1 117 ? 2.643 8.042 6.252 1.00 91.44 117 ASN A N 1
ATOM 949 C CA . ASN A 1 117 ? 1.236 8.406 6.481 1.00 91.44 117 ASN A CA 1
ATOM 950 C C . ASN A 1 117 ? 0.855 9.809 5.953 1.00 91.44 117 ASN A C 1
ATOM 952 O O . ASN A 1 117 ? 0.071 10.542 6.555 1.00 91.44 117 ASN A O 1
ATOM 956 N N . ASN A 1 118 ? 1.433 10.199 4.818 1.00 89.06 118 ASN A N 1
ATOM 957 C CA . ASN A 1 118 ? 1.211 11.474 4.132 1.00 89.06 118 ASN A CA 1
ATOM 958 C C . ASN A 1 118 ? 0.328 11.321 2.867 1.00 89.06 118 ASN A C 1
ATOM 960 O O . ASN A 1 118 ? 0.052 12.311 2.184 1.00 89.06 118 ASN A O 1
ATOM 964 N N . GLU A 1 119 ? -0.152 10.105 2.569 1.00 91.00 119 GLU A N 1
ATOM 965 C CA . GLU A 1 119 ? -1.131 9.823 1.510 1.00 91.00 119 GLU A CA 1
ATOM 966 C C . GLU A 1 119 ? -2.581 9.905 2.006 1.00 91.00 119 GLU A C 1
ATOM 968 O O . GLU A 1 119 ? -2.966 9.259 2.971 1.00 91.00 119 GLU A O 1
ATOM 973 N N . LYS A 1 120 ? -3.431 10.677 1.319 1.00 85.88 120 LYS A N 1
ATOM 974 C CA . LYS A 1 120 ? -4.786 11.015 1.812 1.00 85.88 120 LYS A CA 1
ATOM 975 C C . LYS A 1 120 ? -5.798 9.864 1.779 1.00 85.88 120 LYS A C 1
ATOM 977 O O . LYS A 1 120 ? -6.831 9.942 2.438 1.00 85.88 120 LYS A O 1
ATOM 982 N N . GLU A 1 121 ? -5.575 8.849 0.948 1.00 90.31 121 GLU A N 1
ATOM 983 C CA . GLU A 1 121 ? -6.525 7.738 0.764 1.00 90.31 121 GLU A CA 1
ATOM 984 C C . GLU A 1 121 ? -6.280 6.568 1.725 1.00 90.31 121 GLU A C 1
ATOM 986 O O . GLU A 1 121 ? -7.151 5.705 1.872 1.00 90.31 121 GLU A O 1
ATOM 991 N N . TYR A 1 122 ? -5.109 6.542 2.365 1.00 94.25 122 TYR A N 1
ATOM 992 C CA . TYR A 1 122 ? -4.575 5.378 3.053 1.00 94.25 122 TYR A CA 1
ATOM 993 C C . TYR A 1 122 ? -3.958 5.762 4.396 1.00 94.25 122 TYR A C 1
ATOM 995 O O . TYR A 1 122 ? -3.379 6.832 4.532 1.00 94.25 122 TYR A O 1
ATOM 1003 N N . PHE A 1 123 ? -4.019 4.854 5.366 1.00 94.75 123 PHE A N 1
ATOM 1004 C CA . PHE A 1 123 ? -3.177 4.917 6.559 1.00 94.75 123 PHE A CA 1
ATOM 1005 C C . PHE A 1 123 ? -2.329 3.649 6.613 1.00 94.75 123 PHE A C 1
ATOM 1007 O O . PHE A 1 123 ? -2.883 2.555 6.726 1.00 94.75 123 PHE A O 1
ATOM 1014 N N . TYR A 1 124 ? -1.013 3.776 6.478 1.00 96.50 124 TYR A N 1
ATOM 1015 C CA . TYR A 1 124 ? -0.069 2.678 6.623 1.00 96.50 124 TYR A CA 1
ATOM 1016 C C . TYR A 1 124 ? 0.010 2.212 8.078 1.00 96.50 124 TYR A C 1
ATOM 1018 O O . TYR A 1 124 ? 0.211 3.000 9.006 1.00 96.50 124 TYR A O 1
ATOM 1026 N N . LEU A 1 125 ? -0.138 0.902 8.236 1.00 96.00 125 LEU A N 1
ATOM 1027 C CA . LEU A 1 125 ? 0.000 0.153 9.471 1.00 96.00 125 LEU A CA 1
ATOM 1028 C C . LEU A 1 125 ? 1.217 -0.759 9.291 1.00 96.00 125 LEU A C 1
ATOM 1030 O O . LEU A 1 125 ? 1.176 -1.705 8.496 1.00 96.00 125 LEU A O 1
ATOM 1034 N N . HIS A 1 126 ? 2.303 -0.442 9.997 1.00 94.81 126 HIS A N 1
ATOM 1035 C CA . HIS A 1 126 ? 3.506 -1.270 10.001 1.00 94.81 126 HIS A CA 1
ATOM 1036 C C . HIS A 1 126 ? 3.207 -2.651 10.592 1.00 94.81 126 HIS A C 1
ATOM 1038 O O . HIS A 1 126 ? 2.285 -2.798 11.401 1.00 94.81 126 HIS A O 1
ATOM 1044 N N . GLU A 1 127 ? 3.961 -3.666 10.186 1.00 94.50 127 GLU A N 1
ATOM 1045 C CA . GLU A 1 127 ? 3.766 -5.007 10.723 1.00 94.50 127 GLU A CA 1
ATOM 1046 C C . GLU A 1 127 ? 4.060 -5.103 12.218 1.00 94.50 127 GLU A C 1
ATOM 1048 O O . GLU A 1 127 ? 4.958 -4.466 12.761 1.00 94.50 127 GLU A O 1
ATOM 1053 N N . GLU A 1 128 ? 3.276 -5.943 12.880 1.00 93.38 128 GLU A N 1
ATOM 1054 C CA . GLU A 1 128 ? 3.512 -6.394 14.240 1.00 93.38 128 GLU A CA 1
ATOM 1055 C C . GLU A 1 128 ? 3.111 -7.882 14.292 1.00 93.38 128 GLU A C 1
ATOM 1057 O O . GLU A 1 128 ? 1.974 -8.233 14.642 1.00 93.38 128 GLU A O 1
ATOM 1062 N N . PRO A 1 129 ? 4.013 -8.795 13.870 1.00 90.12 129 PRO A N 1
ATOM 1063 C CA . PRO A 1 129 ? 3.696 -10.216 13.717 1.00 90.12 129 PRO A CA 1
ATOM 1064 C C . PRO A 1 129 ? 3.207 -10.881 15.008 1.00 90.12 129 PRO A C 1
ATOM 1066 O O . PRO A 1 129 ? 2.448 -11.847 14.944 1.00 90.12 129 PRO A O 1
ATOM 1069 N N . GLN A 1 130 ? 3.582 -10.336 16.173 1.00 87.88 130 GLN A N 1
ATOM 1070 C CA . GLN A 1 130 ? 3.148 -10.806 17.493 1.00 87.88 130 GLN A CA 1
ATOM 1071 C C . GLN A 1 130 ? 1.621 -10.789 17.659 1.00 87.88 130 GLN A C 1
ATOM 1073 O O . GLN A 1 130 ? 1.068 -11.649 18.342 1.00 87.88 130 GLN A O 1
ATOM 1078 N N . VAL A 1 131 ? 0.935 -9.851 16.996 1.00 87.25 131 VAL A N 1
ATOM 1079 C CA . VAL A 1 131 ? -0.530 -9.711 17.043 1.00 87.25 131 VAL A CA 1
ATOM 1080 C C . VAL A 1 131 ? -1.222 -10.196 15.757 1.00 87.25 131 VAL A C 1
ATOM 1082 O O . VAL A 1 131 ? -2.450 -10.172 15.644 1.00 87.25 131 VAL A O 1
ATOM 1085 N N . GLY A 1 132 ? -0.446 -10.710 14.795 1.00 90.88 132 GLY A N 1
ATOM 1086 C CA . GLY A 1 132 ? -0.925 -11.177 13.490 1.00 90.88 132 GLY A CA 1
ATOM 1087 C C . GLY A 1 132 ? -1.174 -10.062 12.467 1.00 90.88 132 GLY A C 1
ATOM 1088 O O . GLY A 1 132 ? -1.850 -10.302 11.464 1.00 90.88 132 GLY A O 1
ATOM 1089 N N . LEU A 1 133 ? -0.643 -8.860 12.708 1.00 93.12 133 LEU A N 1
ATOM 1090 C CA . LEU A 1 133 ? -0.712 -7.739 11.777 1.00 93.12 133 LEU A CA 1
ATOM 1091 C C . LEU A 1 133 ? 0.509 -7.763 10.850 1.00 93.12 133 LEU A C 1
ATOM 1093 O O . LEU A 1 133 ? 1.639 -7.599 11.295 1.00 93.12 133 LEU A O 1
ATOM 1097 N N . TYR A 1 134 ? 0.278 -7.950 9.554 1.00 93.81 134 TYR A N 1
ATOM 1098 C CA . TYR A 1 134 ? 1.299 -7.797 8.511 1.00 93.81 134 TYR A CA 1
ATOM 1099 C C . TYR A 1 134 ? 1.231 -6.396 7.904 1.00 93.81 134 TYR A C 1
ATOM 1101 O O . TYR A 1 134 ? 0.190 -5.743 8.010 1.00 93.81 134 TYR A O 1
ATOM 1109 N N . SER A 1 135 ? 2.289 -5.966 7.213 1.00 95.12 135 SER A N 1
ATOM 1110 C CA . SER A 1 135 ? 2.378 -4.648 6.576 1.00 95.12 135 SER A CA 1
ATOM 1111 C C . SER A 1 135 ? 1.143 -4.368 5.711 1.00 95.12 135 SER A C 1
ATOM 1113 O O . SER A 1 135 ? 0.875 -5.064 4.724 1.00 95.12 135 SER A O 1
ATOM 1115 N N . SER A 1 136 ? 0.348 -3.379 6.123 1.00 96.69 136 SER A N 1
ATOM 1116 C CA . SER A 1 136 ? -1.024 -3.166 5.647 1.00 96.69 136 SER A CA 1
ATOM 1117 C C . SER A 1 136 ? -1.366 -1.685 5.521 1.00 96.69 136 SER A C 1
ATOM 1119 O O . SER A 1 136 ? -0.658 -0.814 6.022 1.00 96.69 136 SER A O 1
ATOM 1121 N N . CYS A 1 137 ? -2.492 -1.384 4.878 1.00 96.94 137 CYS A N 1
ATOM 1122 C CA . CYS A 1 137 ? -3.068 -0.046 4.862 1.00 96.94 137 CYS A CA 1
ATOM 1123 C C . CYS A 1 137 ? -4.566 -0.082 5.175 1.00 96.94 137 CYS A C 1
ATOM 1125 O O . CYS A 1 137 ? -5.304 -0.892 4.606 1.00 96.94 137 CYS A O 1
ATOM 1127 N N . ALA A 1 138 ? -5.029 0.837 6.023 1.00 96.00 138 ALA A N 1
ATOM 1128 C CA . ALA A 1 138 ? -6.446 1.164 6.147 1.00 96.00 138 ALA A CA 1
ATOM 1129 C C . ALA A 1 138 ? -6.887 2.040 4.965 1.00 96.00 138 ALA A C 1
ATOM 1131 O O . ALA A 1 138 ? -6.176 2.967 4.578 1.00 96.00 138 ALA A O 1
ATOM 1132 N N . PHE A 1 139 ? -8.046 1.747 4.380 1.00 94.19 139 PHE A N 1
ATOM 1133 C CA . PHE A 1 139 ? -8.587 2.451 3.214 1.00 94.19 139 PHE A CA 1
ATOM 1134 C C . PHE A 1 139 ? -9.563 3.532 3.693 1.00 94.19 139 PHE A C 1
ATOM 1136 O O . PHE A 1 139 ? -10.762 3.283 3.818 1.00 94.19 139 PHE A O 1
ATOM 1143 N N . LEU A 1 140 ? -9.066 4.742 3.961 1.00 91.31 140 LEU A N 1
ATOM 1144 C CA . LEU A 1 140 ? -9.791 5.776 4.719 1.00 91.31 140 LEU A CA 1
ATOM 1145 C C . LEU A 1 140 ? -11.085 6.274 4.050 1.00 91.31 140 LEU A C 1
ATOM 1147 O O . LEU A 1 140 ? -11.976 6.775 4.730 1.00 91.31 140 LEU A O 1
ATOM 1151 N N . ARG A 1 141 ? -11.228 6.107 2.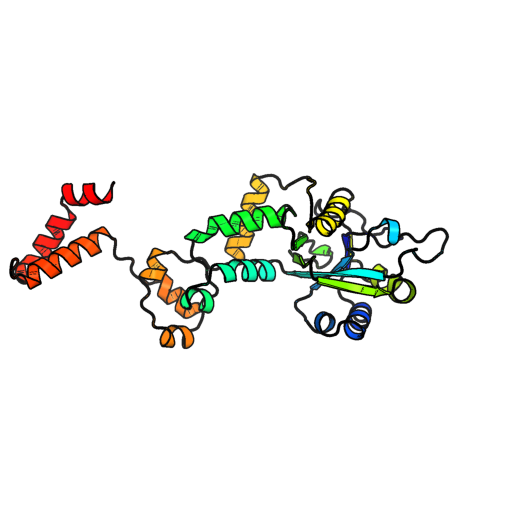727 1.00 86.50 141 ARG A N 1
ATOM 1152 C CA . ARG A 1 141 ? -12.484 6.395 2.002 1.00 86.50 141 ARG A CA 1
ATOM 1153 C C . ARG A 1 141 ? -13.574 5.331 2.171 1.00 86.50 141 ARG A C 1
ATOM 1155 O O . ARG A 1 141 ? -14.713 5.576 1.786 1.00 86.50 141 ARG A O 1
ATOM 1162 N N . LEU A 1 142 ? -13.236 4.153 2.686 1.00 85.38 142 LEU A N 1
ATOM 1163 C CA . LEU A 1 142 ? -14.179 3.075 2.964 1.00 85.38 142 LEU A CA 1
ATOM 1164 C C . LEU A 1 142 ? -14.489 3.109 4.461 1.00 85.38 142 LEU A C 1
ATOM 1166 O O . LEU A 1 142 ? -13.652 2.708 5.265 1.00 85.38 142 LEU A O 1
ATOM 1170 N N . SER A 1 143 ? -15.676 3.610 4.814 1.00 85.38 143 SER A N 1
ATOM 1171 C CA . SER A 1 143 ? -16.181 3.658 6.190 1.00 85.38 143 SER A CA 1
ATOM 1172 C C . SER A 1 143 ? -17.387 2.733 6.354 1.00 85.38 143 SER A C 1
ATOM 1174 O O . SER A 1 143 ? -18.294 2.726 5.518 1.00 85.38 143 SER A O 1
ATOM 1176 N N . ILE A 1 144 ? -17.385 1.966 7.439 1.00 90.00 144 ILE A N 1
ATOM 1177 C CA . ILE A 1 144 ? -18.443 1.060 7.889 1.00 90.00 144 ILE A CA 1
ATOM 1178 C C . ILE A 1 144 ? -18.941 1.611 9.223 1.00 90.00 144 ILE A C 1
ATOM 1180 O O . ILE A 1 144 ? -18.165 1.694 10.173 1.00 90.00 144 ILE A O 1
ATOM 1184 N N . ALA A 1 145 ? -20.217 1.985 9.302 1.00 91.81 145 ALA A N 1
ATOM 1185 C CA . ALA A 1 145 ? -20.816 2.516 10.522 1.00 91.81 145 ALA A CA 1
ATOM 1186 C C . ALA A 1 145 ? -21.617 1.418 11.231 1.00 91.81 145 ALA A C 1
ATOM 1188 O O . ALA A 1 145 ? -22.629 0.946 10.713 1.00 91.81 145 ALA A O 1
ATOM 1189 N N . ILE A 1 146 ? -21.182 1.033 12.429 1.00 91.81 146 ILE A N 1
ATOM 1190 C CA . ILE A 1 146 ? -21.865 0.051 13.282 1.00 91.81 146 ILE A CA 1
ATOM 1191 C C . ILE A 1 146 ? -22.342 0.720 14.570 1.00 91.81 146 ILE A C 1
ATOM 1193 O O . ILE A 1 146 ? -21.725 1.660 15.065 1.00 91.81 146 ILE A O 1
ATOM 1197 N N . ARG A 1 147 ? -23.469 0.265 15.115 1.00 92.38 147 ARG A N 1
ATOM 1198 C CA . ARG A 1 147 ? -24.101 0.886 16.290 1.00 92.38 147 ARG A CA 1
ATOM 1199 C C . ARG A 1 147 ? -23.286 0.647 17.558 1.00 92.38 147 ARG A C 1
ATOM 1201 O O . ARG A 1 147 ? -23.012 -0.505 17.880 1.00 92.38 147 ARG A O 1
ATOM 1208 N N . SER A 1 148 ? -22.923 1.696 18.287 1.00 89.88 148 SER A N 1
ATOM 1209 C CA . SER A 1 148 ? -22.083 1.570 19.488 1.00 89.88 148 SER A CA 1
ATOM 1210 C C . SER A 1 148 ? -22.788 0.805 20.611 1.00 89.88 148 SER A C 1
ATOM 1212 O O . SER A 1 148 ? -22.248 -0.168 21.125 1.00 89.88 14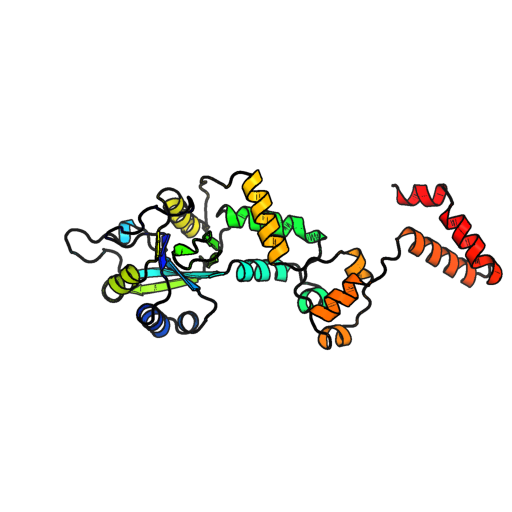8 SER A O 1
ATOM 1214 N N . ASN A 1 149 ? -24.032 1.173 20.920 1.00 90.31 149 ASN A N 1
ATOM 1215 C CA . ASN A 1 149 ? -24.865 0.575 21.969 1.00 90.31 149 ASN A CA 1
ATOM 1216 C C . ASN A 1 149 ? -25.134 -0.934 21.798 1.00 90.31 149 ASN A C 1
ATOM 1218 O O . ASN A 1 149 ? -25.548 -1.579 22.756 1.00 90.31 149 ASN A O 1
ATOM 1222 N N . GLU A 1 150 ? -24.942 -1.475 20.594 1.00 91.62 150 GLU A N 1
ATOM 1223 C CA . GLU A 1 150 ? -25.144 -2.892 20.264 1.00 91.62 150 GLU A CA 1
ATOM 1224 C C . GLU A 1 150 ? -23.814 -3.650 20.085 1.00 91.62 150 GLU A C 1
ATOM 1226 O O . GLU A 1 150 ? -23.752 -4.841 20.377 1.00 91.62 150 GLU A O 1
ATOM 1231 N N . HIS A 1 151 ? -22.745 -2.983 19.627 1.00 93.44 151 HIS A N 1
ATOM 1232 C CA . HIS A 1 151 ? -21.544 -3.655 19.103 1.00 93.44 151 HIS A CA 1
ATOM 1233 C C . HIS A 1 151 ? -20.220 -3.288 19.801 1.00 93.44 151 HIS A C 1
ATOM 1235 O O . HIS A 1 151 ? -19.190 -3.876 19.467 1.00 93.44 151 HIS A O 1
ATOM 1241 N N . TYR A 1 152 ? -20.214 -2.346 20.756 1.00 92.88 152 TYR A N 1
ATOM 1242 C CA . TYR A 1 152 ? -18.983 -1.835 21.387 1.00 92.88 152 TYR A CA 1
ATOM 1243 C C . TYR A 1 152 ? -18.090 -2.944 21.958 1.00 92.88 152 TYR A C 1
ATOM 1245 O O . TYR A 1 152 ? -16.914 -3.017 21.610 1.00 92.88 152 TYR A O 1
ATOM 1253 N N . GLU A 1 153 ? -18.645 -3.839 22.783 1.00 92.50 153 GLU A N 1
ATOM 1254 C CA . GLU A 1 153 ? -17.861 -4.896 23.441 1.00 92.50 153 GLU A CA 1
ATOM 1255 C C . GLU A 1 153 ? -17.260 -5.893 22.436 1.00 92.50 153 GLU A C 1
ATOM 1257 O O . GLU A 1 153 ? -16.155 -6.384 22.645 1.00 92.50 153 GLU A O 1
ATOM 1262 N N . VAL A 1 154 ? -17.938 -6.152 21.309 1.00 93.62 154 VAL A N 1
ATOM 1263 C CA . VAL A 1 154 ? -17.413 -7.029 20.246 1.00 93.62 154 VAL A CA 1
ATOM 1264 C C . VAL A 1 154 ? -16.217 -6.381 19.551 1.00 93.62 154 VAL A C 1
ATOM 1266 O O . VAL A 1 154 ? -15.234 -7.057 19.256 1.00 93.62 154 VAL A O 1
ATOM 1269 N N . CYS A 1 155 ? -16.260 -5.066 19.325 1.00 89.00 155 CYS A N 1
ATOM 1270 C CA . CYS A 1 155 ? -15.114 -4.330 18.798 1.00 89.00 155 CYS A CA 1
ATOM 1271 C C . CYS A 1 155 ? -13.969 -4.231 19.810 1.00 89.00 155 CYS A C 1
ATOM 1273 O O . CYS A 1 155 ? -12.818 -4.417 19.425 1.00 89.00 155 CYS A O 1
ATOM 1275 N N . HIS A 1 156 ? -14.269 -3.994 21.089 1.00 90.75 156 HIS A N 1
ATOM 1276 C CA . HIS A 1 156 ? -13.269 -3.942 22.161 1.00 90.75 156 HIS A CA 1
ATOM 1277 C C . HIS A 1 156 ? -12.533 -5.279 22.310 1.00 90.75 156 HIS A C 1
ATOM 1279 O O . HIS A 1 156 ? -11.306 -5.314 22.242 1.00 90.75 156 HIS A O 1
ATOM 1285 N N . ALA A 1 157 ? -13.271 -6.392 22.361 1.00 92.06 157 ALA A N 1
ATOM 1286 C CA . ALA A 1 157 ? -12.708 -7.742 22.417 1.00 92.06 157 ALA A CA 1
ATOM 1287 C C . ALA A 1 157 ? -11.951 -8.160 21.138 1.00 92.06 157 ALA A C 1
ATOM 1289 O O . ALA A 1 157 ? -11.093 -9.041 21.188 1.00 92.06 157 ALA A O 1
ATOM 1290 N N . ALA A 1 158 ? -12.252 -7.546 19.989 1.00 91.94 158 ALA A N 1
ATOM 1291 C CA . ALA A 1 158 ? -11.561 -7.794 18.722 1.00 91.94 158 ALA A CA 1
ATOM 1292 C C . ALA A 1 158 ? -10.257 -6.988 18.554 1.00 91.94 158 ALA A C 1
ATOM 1294 O O . ALA A 1 158 ? -9.520 -7.218 17.590 1.00 91.94 158 ALA A O 1
ATOM 1295 N N . ARG A 1 159 ? -9.963 -6.032 19.444 1.00 93.44 159 ARG A N 1
ATOM 1296 C CA . ARG A 1 159 ? -8.771 -5.180 19.366 1.00 93.44 159 ARG A CA 1
ATOM 1297 C C . ARG A 1 159 ? -7.484 -5.981 19.560 1.00 93.44 159 ARG A C 1
ATOM 1299 O O . ARG A 1 159 ? -7.366 -6.772 20.490 1.00 93.44 159 ARG A O 1
ATOM 1306 N N . VAL A 1 160 ? -6.498 -5.721 18.703 1.00 92.38 160 VAL A N 1
ATOM 1307 C CA . VAL A 1 160 ? -5.175 -6.370 18.747 1.00 92.38 160 VAL A CA 1
ATOM 1308 C C . VAL A 1 160 ? -3.996 -5.399 18.779 1.00 92.38 160 VAL A C 1
ATOM 1310 O O . VAL A 1 160 ? -2.917 -5.784 19.212 1.00 92.38 160 VAL A O 1
ATOM 1313 N N . ALA A 1 161 ? -4.185 -4.145 18.367 1.00 92.25 161 ALA A N 1
ATOM 1314 C CA . ALA A 1 161 ? -3.202 -3.077 18.532 1.00 92.25 161 ALA A CA 1
ATOM 1315 C C . ALA A 1 161 ? -3.909 -1.721 18.645 1.00 92.25 161 ALA A C 1
ATOM 1317 O O . ALA A 1 161 ? -5.062 -1.584 18.239 1.00 92.25 161 ALA A O 1
ATOM 1318 N N . THR A 1 162 ? -3.192 -0.719 19.145 1.00 93.00 162 THR A N 1
ATOM 1319 C CA . THR A 1 162 ? -3.677 0.654 19.326 1.00 93.00 162 THR A CA 1
ATOM 1320 C C . THR A 1 162 ? -2.581 1.614 18.881 1.00 93.00 162 THR A C 1
ATOM 1322 O O . THR A 1 162 ? -1.438 1.470 19.315 1.00 93.00 162 THR A O 1
ATOM 1325 N N . LEU A 1 163 ? -2.898 2.596 18.028 1.00 90.81 163 LEU A N 1
ATOM 1326 C CA . LEU A 1 163 ? -1.932 3.636 17.638 1.00 90.81 163 LEU A CA 1
ATOM 1327 C C . LEU A 1 163 ? -1.392 4.400 18.863 1.00 90.81 163 LEU A C 1
ATOM 1329 O O . LEU A 1 163 ? -2.129 4.637 19.826 1.00 90.81 163 LEU A O 1
ATOM 1333 N N . SER A 1 164 ? -0.132 4.834 18.825 1.00 90.38 164 SER A N 1
ATOM 1334 C CA . SER A 1 164 ? 0.450 5.696 19.866 1.00 90.38 164 SER A CA 1
ATOM 1335 C C . SER A 1 164 ? -0.190 7.098 19.876 1.00 90.38 164 SER A C 1
ATOM 1337 O O . SER A 1 164 ? -0.893 7.487 18.935 1.00 90.38 164 SER A O 1
ATOM 1339 N N . SER A 1 165 ? 0.033 7.876 20.938 1.00 85.88 165 SER A N 1
ATOM 1340 C CA . SER A 1 165 ? -0.546 9.218 21.137 1.00 85.88 165 SER A CA 1
ATOM 1341 C C . SER A 1 165 ? -0.260 10.208 20.002 1.00 85.88 165 SER A C 1
ATOM 1343 O O . SER A 1 165 ? -1.054 11.120 19.782 1.00 85.88 165 SER A O 1
ATOM 1345 N N . GLU A 1 166 ? 0.824 10.011 19.261 1.00 87.25 166 GLU A N 1
ATOM 1346 C CA . GLU A 1 166 ? 1.318 10.878 18.190 1.00 87.25 166 GLU A CA 1
ATOM 1347 C C . GLU A 1 166 ? 0.599 10.576 16.863 1.00 87.25 166 GLU A C 1
ATOM 1349 O O . GLU A 1 166 ? 0.301 11.477 16.074 1.00 87.25 166 GLU A O 1
ATOM 1354 N N . PHE A 1 167 ? 0.245 9.305 16.637 1.00 85.94 167 PHE A N 1
ATOM 1355 C CA . PHE A 1 167 ? -0.392 8.846 15.401 1.00 85.94 167 PHE A CA 1
ATOM 1356 C C . PHE A 1 167 ? -1.921 9.000 15.396 1.00 85.94 167 PHE A C 1
ATOM 1358 O O . PHE A 1 167 ? -2.498 9.179 14.320 1.00 85.94 167 PHE A O 1
ATOM 1365 N N . ARG A 1 168 ? -2.603 9.005 16.554 1.00 89.00 168 ARG A N 1
ATOM 1366 C CA . ARG A 1 168 ? -4.075 9.207 16.600 1.00 89.00 168 ARG A CA 1
ATOM 1367 C C . ARG A 1 168 ? -4.495 10.591 16.093 1.00 89.00 168 ARG A C 1
ATOM 1369 O O . ARG A 1 168 ? -5.381 10.637 15.238 1.00 89.00 168 ARG A O 1
ATOM 1376 N N . PRO A 1 169 ? -3.854 11.710 16.506 1.00 84.38 169 PRO A N 1
ATOM 1377 C CA . PRO A 1 169 ? -4.115 13.017 15.918 1.00 84.38 169 PRO A CA 1
ATOM 1378 C C . PRO A 1 169 ? -3.859 13.026 14.414 1.00 84.38 169 PRO A C 1
ATOM 1380 O O . PRO A 1 169 ? -4.640 13.649 13.703 1.00 84.38 169 PRO A O 1
ATOM 1383 N N . LYS A 1 170 ? -2.849 12.296 13.905 1.00 83.31 170 LYS A N 1
ATOM 1384 C CA . LYS A 1 170 ? -2.625 12.165 12.455 1.00 83.31 170 LYS A CA 1
ATOM 1385 C C . LYS A 1 170 ? -3.755 11.418 11.759 1.00 83.31 170 LYS A C 1
ATOM 1387 O O . LYS A 1 170 ? -4.181 11.856 10.700 1.00 83.31 170 LYS A O 1
ATOM 1392 N N . LEU A 1 171 ? -4.276 10.335 12.336 1.00 84.81 171 LEU A N 1
ATOM 1393 C CA . LEU A 1 171 ? -5.417 9.607 11.773 1.00 84.81 171 LEU A CA 1
ATOM 1394 C C . LEU A 1 171 ? -6.684 10.479 11.756 1.00 84.81 171 LEU A C 1
ATOM 1396 O O . LEU A 1 171 ? -7.305 10.637 10.704 1.00 84.81 171 LEU A O 1
ATOM 1400 N N . GLY A 1 172 ? -7.029 11.109 12.884 1.00 80.50 172 GLY A N 1
ATOM 1401 C CA . GLY A 1 172 ? -8.148 12.055 12.971 1.00 80.50 172 GLY A CA 1
ATOM 1402 C C . GLY A 1 172 ? -7.994 13.237 12.009 1.00 80.50 172 GLY A C 1
ATOM 1403 O O . GLY A 1 172 ? -8.944 13.625 11.326 1.00 80.50 172 GLY A O 1
ATOM 1404 N N . TRP A 1 173 ? -6.771 13.752 11.884 1.00 77.31 173 TRP A N 1
ATOM 1405 C CA . TRP A 1 173 ? -6.415 14.779 10.916 1.00 77.31 173 TRP A CA 1
ATOM 1406 C C . TRP A 1 173 ? -6.541 14.284 9.469 1.00 77.31 173 TRP A C 1
ATOM 1408 O O . TRP A 1 173 ? -7.133 15.022 8.690 1.00 77.31 173 TRP A O 1
ATOM 1418 N N . LEU A 1 174 ? -6.067 13.078 9.112 1.00 77.81 174 LEU A N 1
ATOM 1419 C CA . LEU A 1 174 ? -6.152 12.455 7.773 1.00 77.81 174 LEU A CA 1
ATOM 1420 C C . LEU A 1 174 ? -7.598 12.262 7.315 1.00 77.81 174 LEU A C 1
ATOM 1422 O O . LEU A 1 174 ? -7.924 12.559 6.166 1.00 77.81 174 LEU A O 1
ATOM 1426 N N . LEU A 1 175 ? -8.477 11.857 8.231 1.00 77.31 175 LEU A N 1
ATOM 1427 C CA . LEU A 1 175 ? -9.923 11.788 8.006 1.00 77.31 175 LEU A CA 1
ATOM 1428 C C . LEU A 1 175 ? -10.502 13.186 7.727 1.00 77.31 175 LEU A C 1
ATOM 1430 O O . LEU A 1 175 ? -11.246 13.373 6.764 1.00 77.31 175 LEU A O 1
ATOM 1434 N N . GLY A 1 176 ? -10.063 14.202 8.478 1.00 68.81 176 GLY A N 1
ATOM 1435 C CA . GLY A 1 176 ? -10.282 15.611 8.130 1.00 68.81 176 GLY A CA 1
ATOM 1436 C C . GLY A 1 176 ? -9.521 16.080 6.874 1.00 68.81 176 GLY A C 1
ATOM 1437 O O . GLY A 1 176 ? -9.849 17.126 6.317 1.00 68.81 176 GLY A O 1
ATOM 1438 N N . ASN A 1 177 ? -8.525 15.320 6.395 1.00 57.50 177 ASN A N 1
ATOM 1439 C CA . ASN A 1 177 ? -7.562 15.685 5.340 1.00 57.50 177 ASN A CA 1
ATOM 1440 C C . ASN A 1 177 ? -7.772 15.093 3.969 1.00 57.50 177 ASN A C 1
ATOM 1442 O O . ASN A 1 177 ? -7.047 15.391 3.017 1.00 57.50 177 ASN A O 1
ATOM 1446 N N . ILE A 1 178 ? -8.972 14.583 3.814 1.00 58.62 178 ILE A N 1
ATOM 1447 C CA . ILE A 1 178 ? -9.815 14.991 2.703 1.00 58.62 178 ILE A CA 1
ATOM 1448 C C . ILE A 1 178 ? -9.726 16.546 2.458 1.00 58.62 178 ILE A C 1
ATOM 1450 O O . ILE A 1 178 ? -9.7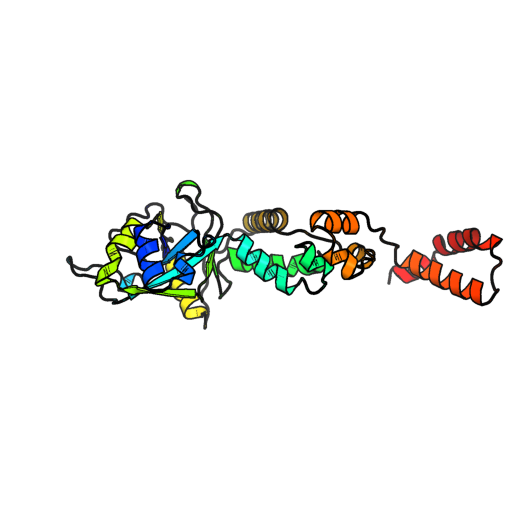62 16.948 1.298 1.00 58.62 178 ILE A O 1
ATOM 1454 N N . TYR A 1 179 ? -9.377 17.390 3.462 1.00 42.22 179 TYR A N 1
ATOM 1455 C CA . TYR A 1 179 ? -8.977 18.825 3.366 1.00 42.22 179 TYR A CA 1
ATOM 1456 C C . TYR A 1 179 ? -7.496 19.229 3.741 1.00 42.22 179 TYR A C 1
ATOM 1458 O O . TYR A 1 179 ? -6.627 19.020 2.883 1.00 42.22 179 TYR A O 1
ATOM 1466 N N . SER A 1 180 ? -7.187 19.853 4.912 1.00 38.38 180 SER A N 1
ATOM 1467 C CA . SER A 1 180 ? -5.992 20.756 5.153 1.00 38.38 180 SER A CA 1
ATOM 1468 C C . SER A 1 180 ? -4.953 20.413 6.286 1.00 38.38 180 SER A C 1
ATOM 1470 O O . SER A 1 180 ? -5.340 20.008 7.379 1.00 38.38 180 SER A O 1
ATOM 1472 N N . ARG A 1 181 ? -3.628 20.623 6.066 1.00 38.62 181 ARG A N 1
ATOM 1473 C CA . ARG A 1 181 ? -2.471 19.839 6.628 1.00 38.62 181 ARG A CA 1
ATOM 1474 C C . ARG A 1 181 ? -1.924 20.017 8.081 1.00 38.62 181 ARG A C 1
ATOM 1476 O O . ARG A 1 181 ? -1.981 21.104 8.637 1.00 38.62 181 ARG A O 1
ATOM 1483 N N . VAL A 1 182 ? -1.315 18.931 8.617 1.00 46.88 182 VAL A N 1
ATOM 1484 C CA . VAL A 1 182 ? -0.555 18.738 9.893 1.00 46.88 182 VAL A CA 1
ATOM 1485 C C . VAL A 1 182 ? 0.582 17.715 9.653 1.00 46.88 182 VAL A C 1
ATOM 1487 O O . VAL A 1 182 ? 0.444 16.869 8.771 1.00 46.88 182 VAL A O 1
ATOM 1490 N N . GLY A 1 183 ? 1.696 17.788 10.397 1.00 46.62 183 GLY A N 1
ATOM 1491 C CA . GLY A 1 183 ? 2.832 16.848 10.315 1.00 46.62 183 GLY A CA 1
ATOM 1492 C C . GLY A 1 183 ? 2.975 15.925 11.537 1.00 46.62 183 GLY A C 1
ATOM 1493 O O . GLY A 1 183 ? 2.405 16.202 12.591 1.00 46.62 183 GLY A O 1
ATOM 1494 N N . THR A 1 184 ? 3.754 14.850 11.395 1.00 59.34 184 THR A N 1
ATOM 1495 C CA . THR A 1 184 ? 4.202 13.963 12.490 1.00 59.34 184 THR A CA 1
ATOM 1496 C C . THR A 1 184 ? 5.695 13.700 12.372 1.00 59.34 184 THR A C 1
ATOM 1498 O O . THR A 1 184 ? 6.332 14.181 11.439 1.00 59.34 184 THR A O 1
ATOM 1501 N N . GLU A 1 185 ? 6.234 12.893 13.282 1.00 66.44 185 GLU A N 1
ATOM 1502 C CA . GLU A 1 185 ? 7.478 12.175 13.031 1.00 66.44 185 GLU A CA 1
ATOM 1503 C C . GLU A 1 185 ? 7.329 11.338 11.749 1.00 66.44 185 GLU A C 1
ATOM 1505 O O . GLU A 1 185 ? 6.345 10.609 11.570 1.00 66.44 185 GLU A O 1
ATOM 1510 N N . ASP A 1 186 ? 8.277 11.533 10.836 1.00 77.25 186 ASP A N 1
ATOM 1511 C CA . ASP A 1 186 ? 8.492 10.721 9.642 1.00 77.25 186 ASP A CA 1
ATOM 1512 C C . ASP A 1 186 ? 9.580 9.675 9.962 1.00 77.25 186 ASP A C 1
ATOM 1514 O O . ASP A 1 186 ? 10.319 9.796 10.944 1.00 77.25 186 ASP A O 1
ATOM 1518 N N . TRP A 1 187 ? 9.694 8.636 9.138 1.00 82.69 187 TRP A N 1
ATOM 1519 C CA . TRP A 1 187 ? 10.755 7.636 9.262 1.00 82.69 187 TRP A CA 1
ATOM 1520 C C . TRP A 1 187 ? 12.145 8.267 9.078 1.00 82.69 187 TRP A C 1
ATOM 1522 O O . TRP A 1 187 ? 12.327 9.175 8.266 1.00 82.69 187 TRP A O 1
ATOM 1532 N N . GLU A 1 188 ? 13.157 7.735 9.771 1.00 86.56 188 GLU A N 1
ATOM 1533 C CA . GLU A 1 188 ? 14.555 8.099 9.512 1.00 86.56 188 GLU A CA 1
ATOM 1534 C C . GLU A 1 188 ? 14.928 7.732 8.065 1.00 86.56 188 GLU A C 1
ATOM 1536 O O . GLU A 1 188 ? 14.653 6.621 7.608 1.00 86.56 188 GLU A O 1
ATOM 1541 N N . SER A 1 189 ? 15.543 8.666 7.337 1.00 85.25 189 SER A N 1
ATOM 1542 C CA . SER A 1 189 ? 15.732 8.583 5.885 1.00 85.25 189 SER A CA 1
ATOM 1543 C C . SER A 1 189 ? 16.471 7.328 5.406 1.00 85.25 189 SER A C 1
ATOM 1545 O O . SER A 1 189 ? 16.117 6.778 4.362 1.00 85.25 189 SER A O 1
ATOM 1547 N N . SER A 1 190 ? 17.492 6.858 6.133 1.00 87.44 190 SER A N 1
ATOM 1548 C CA . SER A 1 190 ? 18.256 5.665 5.741 1.00 87.44 190 SER A CA 1
ATOM 1549 C C . SER A 1 190 ? 17.483 4.363 5.991 1.00 87.44 190 SER A C 1
ATOM 1551 O O . SER A 1 190 ? 17.519 3.453 5.155 1.00 87.44 190 SER A O 1
ATOM 1553 N N . ALA A 1 191 ? 16.727 4.292 7.092 1.00 86.94 191 ALA A N 1
ATOM 1554 C CA . ALA A 1 191 ? 15.802 3.198 7.366 1.00 86.94 191 ALA A CA 1
ATOM 1555 C C . ALA A 1 191 ? 14.659 3.164 6.337 1.00 86.94 191 ALA A C 1
ATOM 1557 O O . ALA A 1 191 ? 14.356 2.102 5.791 1.00 86.94 191 ALA A O 1
ATOM 1558 N N . LEU A 1 192 ? 14.090 4.329 6.014 1.00 89.19 192 LEU A N 1
ATOM 1559 C CA . LEU A 1 192 ? 13.003 4.484 5.050 1.00 89.19 192 LEU A CA 1
ATOM 1560 C C . LEU A 1 192 ? 13.402 4.030 3.640 1.00 89.19 192 LEU A C 1
ATOM 1562 O O . LEU A 1 192 ? 12.675 3.256 3.026 1.00 89.19 192 LEU A O 1
ATOM 1566 N N . GLU A 1 193 ? 14.563 4.451 3.128 1.00 90.19 193 GLU A N 1
ATOM 1567 C CA . GLU A 1 193 ? 15.019 4.065 1.781 1.00 90.19 193 GLU A CA 1
ATOM 1568 C C . GLU A 1 193 ? 15.216 2.544 1.648 1.00 90.19 193 GLU A C 1
ATOM 1570 O O . GLU A 1 193 ? 14.868 1.935 0.628 1.00 90.19 193 GLU A O 1
ATOM 1575 N N . LYS A 1 194 ? 15.740 1.913 2.706 1.00 90.38 194 LYS A N 1
ATOM 1576 C CA . LYS A 1 194 ? 15.899 0.457 2.787 1.00 90.38 194 LYS A CA 1
ATOM 1577 C C . LYS A 1 194 ? 14.543 -0.255 2.810 1.00 90.38 194 LYS A C 1
ATOM 1579 O O . LYS A 1 194 ? 14.379 -1.264 2.118 1.00 90.38 194 LYS A O 1
ATOM 1584 N N . GLU A 1 195 ? 13.587 0.269 3.570 1.00 90.75 195 GLU A N 1
ATOM 1585 C CA . GLU A 1 195 ? 12.235 -0.283 3.682 1.00 90.75 195 GLU A CA 1
ATOM 1586 C C . GLU A 1 195 ? 11.471 -0.157 2.354 1.00 90.75 195 GLU A C 1
ATOM 1588 O O . GLU A 1 195 ? 10.983 -1.158 1.828 1.00 90.75 195 GLU A O 1
ATOM 1593 N N . ILE A 1 196 ? 11.481 1.028 1.726 1.00 93.06 196 ILE A N 1
ATOM 1594 C CA . ILE A 1 196 ? 10.903 1.252 0.389 1.00 93.06 196 ILE A CA 1
ATOM 1595 C C . ILE A 1 196 ? 11.516 0.285 -0.627 1.00 93.06 196 ILE A C 1
ATOM 1597 O O . ILE A 1 196 ? 10.782 -0.370 -1.364 1.00 93.06 196 ILE A O 1
ATOM 1601 N N . SER A 1 197 ? 12.846 0.162 -0.672 1.00 90.62 197 SER A N 1
ATOM 1602 C CA . SER A 1 197 ? 13.516 -0.747 -1.611 1.00 90.62 197 SER A CA 1
ATOM 1603 C C . SER A 1 197 ? 13.084 -2.203 -1.407 1.00 90.62 197 SER A C 1
ATOM 1605 O O . SER A 1 197 ? 12.741 -2.881 -2.376 1.00 90.62 197 SER A O 1
ATOM 1607 N N . THR A 1 198 ? 13.013 -2.658 -0.152 1.00 92.44 198 THR A N 1
ATOM 1608 C CA . THR A 1 198 ? 12.572 -4.017 0.211 1.00 92.44 198 THR A CA 1
ATOM 1609 C C . THR A 1 198 ? 11.126 -4.271 -0.225 1.00 92.44 198 THR A C 1
ATOM 1611 O O . THR A 1 198 ? 10.837 -5.274 -0.878 1.00 92.44 198 THR A O 1
ATOM 1614 N N . ILE A 1 199 ? 10.227 -3.325 0.055 1.00 91.88 199 ILE A N 1
ATOM 1615 C CA . ILE A 1 199 ? 8.813 -3.377 -0.333 1.00 91.88 199 ILE A CA 1
ATOM 1616 C C . ILE A 1 199 ? 8.649 -3.404 -1.860 1.00 91.88 199 ILE A C 1
ATOM 1618 O O . ILE A 1 199 ? 7.885 -4.216 -2.390 1.00 91.88 199 ILE A O 1
ATOM 1622 N N . LEU A 1 200 ? 9.355 -2.530 -2.584 1.00 92.06 200 LEU A N 1
ATOM 1623 C CA . LEU A 1 200 ? 9.224 -2.394 -4.037 1.00 92.06 200 LEU A CA 1
ATOM 1624 C C . LEU A 1 200 ? 9.789 -3.586 -4.805 1.00 92.06 200 LEU A C 1
ATOM 1626 O O . LEU A 1 200 ? 9.175 -4.006 -5.786 1.00 92.06 200 LEU A O 1
ATOM 1630 N N . ASP A 1 201 ? 10.940 -4.114 -4.391 1.00 89.88 201 ASP A N 1
ATOM 1631 C CA . ASP A 1 201 ? 11.571 -5.258 -5.056 1.00 89.88 201 ASP A CA 1
ATOM 1632 C C . ASP A 1 201 ? 10.951 -6.598 -4.625 1.00 89.88 201 ASP A C 1
ATOM 1634 O O . ASP A 1 201 ? 10.960 -7.549 -5.405 1.00 89.88 201 ASP A O 1
ATOM 1638 N N . GLY A 1 202 ? 10.340 -6.662 -3.435 1.00 88.25 202 GLY A N 1
ATOM 1639 C CA . GLY A 1 202 ? 9.545 -7.809 -2.985 1.00 88.25 202 GLY A CA 1
ATOM 1640 C C . GLY A 1 202 ? 8.132 -7.880 -3.581 1.00 88.25 202 GLY A C 1
ATOM 1641 O O . GLY A 1 202 ? 7.588 -8.976 -3.704 1.00 88.25 202 GLY A O 1
ATOM 1642 N N . THR A 1 203 ? 7.534 -6.743 -3.967 1.00 88.75 203 THR A N 1
ATOM 1643 C CA . THR A 1 203 ? 6.136 -6.693 -4.449 1.00 88.75 203 THR A CA 1
ATOM 1644 C C . THR A 1 203 ? 6.000 -6.531 -5.965 1.00 88.75 203 THR A C 1
ATOM 1646 O O . THR A 1 203 ? 5.079 -7.093 -6.554 1.00 88.75 203 THR A O 1
ATOM 1649 N N . LEU A 1 204 ? 6.858 -5.737 -6.620 1.00 91.25 204 LEU A N 1
ATOM 1650 C CA . LEU A 1 204 ? 6.641 -5.316 -8.010 1.00 91.25 204 LEU A CA 1
ATOM 1651 C C . LEU A 1 204 ? 7.671 -5.909 -8.978 1.00 91.25 204 LEU A C 1
ATOM 1653 O O . LEU A 1 204 ? 8.880 -5.855 -8.763 1.00 91.25 204 LEU A O 1
ATOM 1657 N N . ARG A 1 205 ? 7.186 -6.414 -10.119 1.00 92.69 205 ARG A N 1
ATOM 1658 C CA . ARG A 1 205 ? 8.025 -6.917 -11.215 1.00 92.69 205 ARG A CA 1
ATOM 1659 C C . ARG A 1 205 ? 8.482 -5.751 -12.102 1.00 92.69 205 ARG A C 1
ATOM 1661 O O . ARG A 1 205 ? 7.657 -5.050 -12.684 1.00 92.69 205 ARG A O 1
ATOM 1668 N N . TRP A 1 206 ? 9.792 -5.539 -12.236 1.00 93.44 206 TRP A N 1
ATOM 1669 C CA . TRP A 1 206 ? 10.361 -4.392 -12.962 1.00 93.44 206 TRP A CA 1
ATOM 1670 C C . TRP A 1 206 ? 10.980 -4.779 -14.310 1.00 93.44 206 TRP A C 1
ATOM 1672 O O . TRP A 1 206 ? 11.884 -5.612 -14.356 1.00 93.44 206 TRP A O 1
ATOM 1682 N N . PHE A 1 207 ? 10.584 -4.111 -15.398 1.00 93.25 207 PHE A N 1
ATOM 1683 C CA . PHE A 1 207 ? 11.168 -4.307 -16.736 1.00 93.25 207 PHE A CA 1
ATOM 1684 C C . PHE A 1 207 ? 11.859 -3.045 -17.273 1.00 93.25 207 PHE A C 1
ATOM 1686 O O . PHE A 1 207 ? 11.450 -1.916 -16.996 1.00 93.25 207 PHE A O 1
ATOM 1693 N N . ASP A 1 208 ? 12.912 -3.233 -18.069 1.00 91.00 208 ASP A N 1
ATOM 1694 C CA . ASP A 1 208 ? 13.613 -2.148 -18.759 1.00 91.00 208 ASP A CA 1
ATOM 1695 C C . ASP A 1 208 ? 12.817 -1.649 -19.971 1.00 91.00 208 ASP A C 1
ATOM 1697 O O . ASP A 1 208 ? 12.361 -2.436 -20.798 1.00 91.00 208 ASP A O 1
ATOM 1701 N N . GLU A 1 209 ? 12.695 -0.327 -20.114 1.00 88.88 209 GLU A N 1
ATOM 1702 C CA . GLU A 1 209 ? 11.954 0.333 -21.203 1.00 88.88 209 GLU A CA 1
ATOM 1703 C C . GLU A 1 209 ? 12.429 -0.103 -22.601 1.00 88.88 209 GLU A C 1
ATOM 1705 O O . GLU A 1 209 ? 11.628 -0.244 -23.523 1.00 88.88 209 GLU A O 1
ATOM 1710 N N . GLU A 1 210 ? 13.732 -0.334 -22.758 1.00 86.25 210 GLU A N 1
ATOM 1711 C CA . GLU A 1 210 ? 14.328 -0.787 -24.016 1.00 86.25 210 GLU A CA 1
ATOM 1712 C C . GLU A 1 210 ? 13.966 -2.245 -24.328 1.00 86.25 210 GLU A C 1
ATOM 1714 O O . GLU A 1 210 ? 13.659 -2.565 -25.474 1.00 86.25 210 GLU A O 1
ATOM 1719 N N . LYS A 1 211 ? 13.905 -3.109 -23.305 1.00 89.19 211 LYS A N 1
ATOM 1720 C CA . LYS A 1 211 ? 13.487 -4.513 -23.439 1.00 89.19 211 LYS A CA 1
ATOM 1721 C C . LYS A 1 211 ? 11.995 -4.643 -23.732 1.00 89.19 211 LYS A C 1
ATOM 1723 O O . LYS A 1 211 ? 11.617 -5.407 -24.616 1.00 89.19 211 LYS A O 1
ATOM 1728 N N . ILE A 1 212 ? 11.156 -3.833 -23.081 1.00 88.62 212 ILE A N 1
ATOM 1729 C CA . ILE A 1 212 ? 9.716 -3.750 -23.383 1.00 88.62 212 ILE A CA 1
ATOM 1730 C C . ILE A 1 212 ? 9.499 -3.398 -24.866 1.00 88.62 212 ILE A C 1
ATOM 1732 O O . ILE A 1 212 ? 8.642 -3.990 -25.509 1.00 88.62 212 ILE A O 1
ATOM 1736 N N . LYS A 1 213 ? 10.294 -2.475 -25.428 1.00 86.75 213 LYS A N 1
ATOM 1737 C CA . LYS A 1 213 ? 10.216 -2.081 -26.850 1.00 86.75 213 LYS A CA 1
ATOM 1738 C C .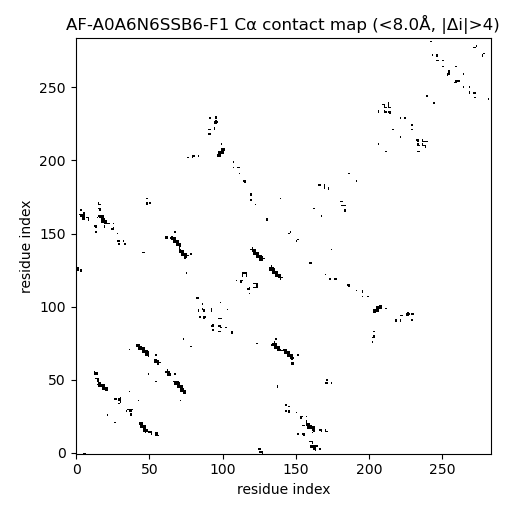 LYS A 1 213 ? 10.832 -3.092 -27.817 1.00 86.75 213 LYS A C 1
ATOM 1740 O O . LYS A 1 213 ? 10.391 -3.173 -28.958 1.00 86.75 213 LYS A O 1
ATOM 1745 N N . ALA A 1 214 ? 11.859 -3.824 -27.388 1.00 86.19 214 ALA A N 1
ATOM 1746 C CA . ALA A 1 214 ? 12.465 -4.896 -28.174 1.00 86.19 214 ALA A CA 1
ATOM 1747 C C . ALA A 1 214 ? 11.576 -6.154 -28.235 1.00 86.19 214 ALA A C 1
ATOM 1749 O O . ALA A 1 214 ? 11.699 -6.946 -29.168 1.00 86.19 214 ALA A O 1
ATOM 1750 N N . THR A 1 215 ? 10.665 -6.324 -27.272 1.00 88.25 215 THR A N 1
ATOM 1751 C CA . THR A 1 215 ? 9.729 -7.453 -27.217 1.00 88.25 215 THR A CA 1
ATOM 1752 C C . THR A 1 215 ? 8.625 -7.284 -28.258 1.00 88.25 215 THR A C 1
ATOM 1754 O O . THR A 1 215 ? 7.712 -6.478 -28.092 1.00 88.25 215 THR A O 1
ATOM 1757 N N . LYS A 1 216 ? 8.707 -8.056 -29.344 1.00 84.12 216 LYS A N 1
ATOM 1758 C CA . LYS A 1 216 ? 7.726 -8.068 -30.438 1.00 84.12 216 LYS A CA 1
ATOM 1759 C C . LYS A 1 216 ? 6.695 -9.179 -30.226 1.00 84.12 216 LYS A C 1
ATOM 1761 O O . LYS A 1 216 ? 6.740 -10.182 -30.925 1.00 84.12 216 LYS A O 1
ATOM 1766 N N . LEU A 1 217 ? 5.808 -8.992 -29.252 1.00 87.44 217 LEU A N 1
ATOM 1767 C CA . LEU A 1 217 ? 4.627 -9.840 -29.070 1.00 87.44 217 LEU A CA 1
ATOM 1768 C C . LEU A 1 217 ? 3.380 -9.085 -29.541 1.00 87.44 217 LEU A C 1
ATOM 1770 O O . LEU A 1 217 ? 3.219 -7.896 -29.247 1.00 87.44 217 LEU A O 1
ATOM 1774 N N . THR A 1 218 ? 2.515 -9.778 -30.268 1.00 88.25 218 THR A N 1
ATOM 1775 C CA . THR A 1 218 ? 1.156 -9.342 -30.613 1.00 88.25 218 THR A CA 1
ATOM 1776 C C . THR A 1 218 ? 0.219 -9.457 -29.405 1.00 88.25 218 THR A C 1
ATOM 1778 O O . THR A 1 218 ? 0.544 -10.110 -28.413 1.00 88.25 218 THR A O 1
ATOM 1781 N N . GLU A 1 219 ? -0.957 -8.826 -29.463 1.00 87.06 219 GLU A N 1
ATOM 1782 C CA . GLU A 1 219 ? -1.947 -8.922 -28.376 1.00 87.06 219 GLU A CA 1
ATOM 1783 C C . GLU A 1 219 ? -2.458 -10.364 -28.191 1.00 87.06 219 GLU A C 1
ATOM 1785 O O . GLU A 1 219 ? -2.578 -10.823 -27.058 1.00 87.06 219 GLU A O 1
ATOM 1790 N N . GLU A 1 220 ? -2.631 -11.117 -29.283 1.00 87.81 220 GLU A N 1
ATOM 1791 C CA . GLU A 1 220 ? -3.017 -12.538 -29.260 1.00 87.81 220 GLU A CA 1
ATOM 1792 C C . GLU A 1 220 ? -1.955 -13.419 -28.569 1.00 87.81 220 GLU A C 1
ATOM 1794 O O . GLU A 1 220 ? -2.282 -14.276 -27.743 1.00 87.81 220 GLU A O 1
ATOM 1799 N N . GLU A 1 221 ? -0.668 -13.172 -28.837 1.00 88.81 221 GLU A N 1
ATOM 1800 C CA . GLU A 1 221 ? 0.430 -13.849 -28.136 1.00 88.81 221 GLU A CA 1
ATOM 1801 C C . GLU A 1 221 ? 0.455 -13.472 -26.646 1.00 88.81 221 GLU A C 1
ATOM 1803 O O . GLU A 1 221 ? 0.564 -14.352 -25.797 1.00 88.81 221 GLU A O 1
ATOM 1808 N N . ILE A 1 222 ? 0.285 -12.191 -26.300 1.00 89.25 222 ILE A N 1
ATOM 1809 C CA . ILE A 1 222 ? 0.248 -11.729 -24.900 1.00 89.25 222 ILE A CA 1
ATOM 1810 C C . ILE A 1 222 ? -0.883 -12.412 -24.113 1.00 89.25 222 ILE A C 1
ATOM 1812 O O . ILE A 1 222 ? -0.655 -12.852 -22.984 1.00 89.25 222 ILE A O 1
ATOM 1816 N N . ASP A 1 223 ? -2.079 -12.531 -24.689 1.00 89.00 223 ASP A N 1
ATOM 1817 C CA . ASP A 1 223 ? -3.226 -13.146 -24.010 1.00 89.00 223 ASP A CA 1
ATOM 1818 C C . ASP A 1 223 ? -3.084 -14.669 -23.847 1.00 89.00 223 ASP A C 1
ATOM 1820 O O . ASP A 1 223 ? -3.557 -15.228 -22.849 1.00 89.00 223 ASP A O 1
ATOM 1824 N N . SER A 1 224 ? -2.392 -15.339 -24.777 1.00 89.69 224 SER A N 1
ATOM 1825 C CA . SER A 1 224 ? -2.112 -16.782 -24.693 1.00 89.69 224 SER A CA 1
ATOM 1826 C C . SER A 1 224 ? -1.012 -17.150 -23.687 1.00 89.69 224 SER A C 1
ATOM 1828 O O . SER A 1 224 ? -1.051 -18.247 -23.129 1.00 89.69 224 SER A O 1
ATOM 1830 N N . LEU A 1 225 ? -0.072 -16.241 -23.403 1.00 91.44 225 LEU A N 1
ATOM 1831 C CA . LEU A 1 225 ? 1.058 -16.486 -22.503 1.00 91.44 225 LEU A CA 1
ATOM 1832 C C . LEU A 1 225 ? 0.731 -16.238 -21.019 1.00 91.44 225 LEU A C 1
ATOM 1834 O O . LEU A 1 225 ? -0.134 -15.430 -20.645 1.00 91.44 225 LEU A O 1
ATOM 1838 N N . THR A 1 226 ? 1.477 -16.922 -20.151 1.00 92.56 226 THR A N 1
ATOM 1839 C CA . THR A 1 226 ? 1.508 -16.676 -18.701 1.00 92.56 226 THR A CA 1
ATOM 1840 C C . THR A 1 226 ? 2.351 -15.437 -18.348 1.00 92.56 226 THR A C 1
ATOM 1842 O O . THR A 1 226 ? 3.225 -15.029 -19.123 1.00 92.56 226 THR A O 1
ATOM 1845 N N . PRO A 1 227 ? 2.148 -14.823 -17.163 1.00 90.06 227 PRO A N 1
ATOM 1846 C CA . PRO A 1 227 ? 2.966 -13.692 -16.712 1.00 90.06 227 PRO A CA 1
ATOM 1847 C C . PRO A 1 227 ? 4.469 -14.011 -16.653 1.00 90.06 227 PRO A C 1
ATOM 1849 O O . PRO A 1 227 ? 5.302 -13.125 -16.864 1.00 90.06 227 PRO A O 1
ATOM 1852 N N . GLU A 1 228 ? 4.811 -15.266 -16.361 1.00 91.38 228 GLU A N 1
ATOM 1853 C CA . GLU A 1 228 ? 6.172 -15.796 -16.251 1.00 91.38 228 GLU A CA 1
ATOM 1854 C C . GLU A 1 228 ? 6.831 -15.923 -17.626 1.00 91.38 228 GLU A C 1
ATOM 1856 O O . GLU A 1 228 ? 7.940 -15.425 -17.811 1.00 91.38 228 GLU A O 1
ATOM 1861 N N . GLU A 1 229 ? 6.138 -16.497 -18.613 1.00 91.06 229 GLU A N 1
ATOM 1862 C CA . GLU A 1 229 ? 6.644 -16.595 -19.989 1.00 91.06 229 GLU A CA 1
ATOM 1863 C C . GLU A 1 229 ? 6.856 -15.212 -20.612 1.00 91.06 229 GLU A C 1
ATOM 1865 O O . GLU A 1 229 ? 7.880 -14.977 -21.255 1.00 91.06 229 GLU A O 1
ATOM 1870 N N . ILE A 1 230 ? 5.952 -14.257 -20.356 1.00 90.06 230 ILE A N 1
ATOM 1871 C CA . ILE A 1 230 ? 6.137 -12.863 -20.787 1.00 90.06 230 ILE A CA 1
ATOM 1872 C C . ILE A 1 230 ? 7.354 -12.242 -20.089 1.00 90.06 230 ILE A C 1
ATOM 1874 O O . ILE A 1 230 ? 8.130 -11.530 -20.728 1.00 90.06 230 ILE A O 1
ATOM 1878 N N . ALA A 1 231 ? 7.571 -12.523 -18.800 1.00 89.56 231 ALA A N 1
ATOM 1879 C CA . ALA A 1 231 ? 8.763 -12.053 -18.099 1.00 89.56 231 ALA A CA 1
ATOM 1880 C C . ALA A 1 231 ? 10.051 -12.633 -18.702 1.00 89.56 231 ALA A C 1
ATOM 1882 O O . ALA A 1 231 ? 11.006 -11.881 -18.908 1.00 89.56 231 ALA A O 1
ATOM 1883 N N . THR A 1 232 ? 10.071 -13.922 -19.051 1.00 90.44 232 THR A N 1
ATOM 1884 C CA . THR A 1 232 ? 11.190 -14.551 -19.767 1.00 90.44 232 THR A CA 1
ATOM 1885 C C . THR A 1 232 ? 11.397 -13.920 -21.144 1.00 90.44 232 THR A C 1
ATOM 1887 O O . THR A 1 232 ? 12.519 -13.514 -21.447 1.00 90.44 232 THR A O 1
ATOM 1890 N N . ALA A 1 233 ? 10.336 -13.749 -21.940 1.00 89.25 233 ALA A N 1
ATOM 1891 C CA . ALA A 1 233 ? 10.402 -13.135 -23.266 1.00 89.25 233 ALA A CA 1
ATOM 1892 C C . ALA A 1 233 ? 11.009 -11.723 -23.204 1.00 89.25 233 ALA A C 1
ATOM 1894 O O . ALA A 1 233 ? 11.995 -11.441 -23.892 1.00 89.25 233 ALA A O 1
ATOM 1895 N N . VAL A 1 234 ? 10.511 -10.871 -22.299 1.00 89.62 234 VAL A N 1
ATOM 1896 C CA . VAL A 1 234 ? 11.035 -9.511 -22.093 1.00 89.62 234 VAL A CA 1
ATOM 1897 C C . VAL A 1 234 ? 12.479 -9.530 -21.603 1.00 89.62 234 VAL A C 1
ATOM 1899 O O . VAL A 1 234 ? 13.294 -8.734 -22.065 1.00 89.62 234 VAL A O 1
ATOM 1902 N N . GLN A 1 235 ? 12.842 -10.434 -20.690 1.00 88.06 235 GLN A N 1
ATOM 1903 C CA . GLN A 1 235 ? 14.224 -10.541 -20.217 1.00 88.06 235 GLN A CA 1
ATOM 1904 C C . GLN A 1 235 ? 15.185 -11.021 -21.313 1.00 88.06 235 GLN A C 1
ATOM 1906 O O . GLN A 1 235 ? 16.315 -10.525 -21.355 1.00 88.06 235 GLN A O 1
ATOM 1911 N N . SER A 1 236 ? 14.744 -11.913 -22.205 1.00 87.44 236 SER A N 1
ATOM 1912 C CA . SER A 1 236 ? 15.526 -12.417 -23.344 1.00 87.44 236 SER A CA 1
ATOM 1913 C C . SER A 1 236 ? 15.607 -11.460 -24.537 1.00 87.44 236 SER A C 1
ATOM 1915 O O . SER A 1 236 ? 16.464 -11.647 -25.395 1.00 87.44 236 SER A O 1
ATOM 1917 N N . ALA A 1 237 ? 14.752 -10.433 -24.601 1.00 87.75 237 ALA A N 1
ATOM 1918 C CA . ALA A 1 237 ? 14.693 -9.520 -25.736 1.00 87.75 237 ALA A CA 1
ATOM 1919 C C . ALA A 1 237 ? 16.028 -8.775 -25.947 1.00 87.75 237 ALA A C 1
ATOM 1921 O O . ALA A 1 237 ? 16.485 -8.016 -25.082 1.00 87.75 237 ALA A O 1
ATOM 1922 N N . GLU A 1 238 ? 16.641 -8.968 -27.118 1.00 82.62 238 GLU A N 1
ATOM 1923 C CA . GLU A 1 238 ? 17.879 -8.286 -27.491 1.00 82.62 238 GLU A CA 1
ATOM 1924 C C . GLU A 1 238 ? 17.635 -6.796 -27.750 1.00 82.62 238 GLU A C 1
ATOM 1926 O O . GLU A 1 238 ? 16.949 -6.389 -28.691 1.00 82.62 238 GLU A O 1
ATOM 1931 N N . VAL A 1 239 ? 18.254 -5.952 -26.925 1.00 81.00 239 VAL A N 1
ATOM 1932 C CA . VAL A 1 239 ? 18.225 -4.501 -27.111 1.00 81.00 239 VAL A CA 1
ATOM 1933 C C . VAL A 1 239 ? 19.241 -4.106 -28.182 1.00 81.00 239 VAL A C 1
ATOM 1935 O O . VAL A 1 239 ? 20.417 -3.864 -27.900 1.00 81.00 239 VAL A O 1
ATOM 1938 N N . VAL A 1 240 ? 18.775 -4.001 -29.428 1.00 77.50 240 VAL A N 1
ATOM 1939 C CA . VAL A 1 240 ? 19.563 -3.415 -30.521 1.00 77.50 240 VAL A CA 1
ATOM 1940 C C . VAL A 1 240 ? 19.814 -1.940 -30.203 1.00 77.50 240 VAL A C 1
ATOM 1942 O O . VAL A 1 240 ? 18.872 -1.147 -30.135 1.00 77.50 240 VAL A O 1
ATOM 1945 N N . ARG A 1 241 ? 21.079 -1.554 -30.009 1.00 78.06 241 ARG A N 1
ATOM 1946 C CA . ARG A 1 241 ? 21.442 -0.184 -29.612 1.00 78.06 241 ARG A CA 1
ATOM 1947 C C . ARG A 1 241 ? 21.035 0.808 -30.699 1.00 78.06 241 ARG A C 1
ATOM 1949 O O . ARG A 1 241 ? 21.172 0.526 -31.887 1.00 78.06 241 ARG A O 1
ATOM 1956 N N . ARG A 1 242 ? 20.639 2.025 -30.309 1.00 74.56 242 ARG A N 1
ATOM 1957 C CA . ARG A 1 242 ? 20.235 3.100 -31.244 1.00 74.56 242 ARG A CA 1
ATOM 1958 C C . ARG A 1 242 ? 21.275 3.375 -32.343 1.00 74.56 242 ARG A C 1
ATOM 1960 O O . ARG A 1 242 ? 20.904 3.638 -33.481 1.00 74.56 242 ARG A O 1
ATOM 1967 N N . LYS A 1 243 ? 22.568 3.264 -32.019 1.00 80.19 243 LYS A N 1
ATOM 1968 C CA . LYS A 1 243 ? 23.668 3.351 -32.993 1.00 80.19 243 LYS A CA 1
ATOM 1969 C C . LYS A 1 243 ? 23.575 2.262 -34.063 1.00 80.19 243 LYS A C 1
ATOM 1971 O O . LYS A 1 243 ? 23.668 2.568 -35.246 1.00 80.19 243 LYS A O 1
ATOM 1976 N N . ASP A 1 244 ? 23.356 1.019 -33.654 1.00 80.56 244 ASP A N 1
ATOM 1977 C CA . ASP A 1 244 ? 23.298 -0.134 -34.554 1.00 80.56 244 ASP A CA 1
ATOM 1978 C C . ASP A 1 244 ? 22.002 -0.125 -35.381 1.00 80.56 244 ASP A C 1
ATOM 1980 O O . ASP A 1 244 ? 22.029 -0.479 -36.558 1.00 80.56 244 ASP A O 1
ATOM 1984 N N . GLN A 1 245 ? 20.896 0.383 -34.820 1.00 80.12 245 GLN A N 1
ATOM 1985 C CA . GLN A 1 245 ? 19.659 0.671 -35.563 1.00 80.12 245 GLN A CA 1
ATOM 1986 C C . GLN A 1 245 ? 19.888 1.709 -36.674 1.00 80.12 245 GLN A C 1
ATOM 1988 O O . GLN A 1 245 ? 19.502 1.473 -37.815 1.00 80.12 245 GLN A O 1
ATOM 1993 N N . VAL A 1 246 ? 20.550 2.833 -36.368 1.00 82.94 246 VAL A N 1
ATOM 1994 C CA . VAL A 1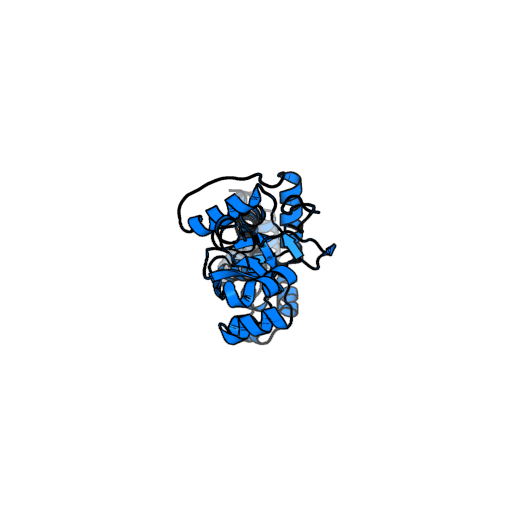 246 ? 20.853 3.884 -37.358 1.00 82.94 246 VAL A CA 1
ATOM 1995 C C . VAL A 1 246 ? 21.841 3.395 -38.416 1.00 82.94 246 VAL A C 1
ATOM 1997 O O . VAL A 1 246 ? 21.623 3.648 -39.595 1.00 82.94 246 VAL A O 1
ATOM 2000 N N . ILE A 1 247 ? 22.886 2.653 -38.032 1.00 85.44 247 ILE A N 1
ATOM 2001 C CA . ILE A 1 247 ? 23.805 2.029 -38.998 1.00 85.44 247 ILE A CA 1
ATOM 2002 C C . ILE A 1 247 ? 23.034 1.064 -39.906 1.00 85.44 247 ILE A C 1
ATOM 2004 O O . ILE A 1 247 ? 23.211 1.113 -41.117 1.00 85.44 247 ILE A O 1
ATOM 2008 N N . SER A 1 248 ? 22.142 0.239 -39.352 1.00 84.12 248 SER A N 1
ATOM 2009 C CA . SER A 1 248 ? 21.335 -0.699 -40.144 1.00 84.12 248 SER A CA 1
ATOM 2010 C C . SER A 1 248 ? 20.391 0.030 -41.103 1.00 84.12 248 SER A C 1
ATOM 2012 O O . SER A 1 248 ? 20.317 -0.350 -42.263 1.00 84.12 248 SER A O 1
ATOM 2014 N N . ALA A 1 249 ? 19.737 1.113 -40.670 1.00 84.19 249 ALA A N 1
ATOM 2015 C CA . ALA A 1 249 ? 18.893 1.938 -41.537 1.00 84.19 249 ALA A CA 1
ATOM 2016 C C . ALA A 1 249 ? 19.693 2.596 -42.678 1.00 84.19 249 ALA A C 1
ATOM 2018 O O . ALA A 1 249 ? 19.280 2.526 -43.831 1.00 84.19 249 ALA A O 1
ATOM 2019 N N . ILE A 1 250 ? 20.867 3.166 -42.377 1.00 86.50 250 ILE A N 1
ATOM 2020 C CA . ILE A 1 250 ? 21.775 3.733 -43.389 1.00 86.50 250 ILE A CA 1
ATOM 2021 C C . ILE A 1 250 ? 22.189 2.663 -44.407 1.00 86.50 250 ILE A C 1
ATOM 2023 O O . ILE A 1 250 ? 22.174 2.927 -45.606 1.00 86.50 250 ILE A O 1
ATOM 2027 N N . LEU A 1 251 ? 22.537 1.455 -43.954 1.00 86.56 251 LEU A N 1
ATOM 2028 C CA . LEU A 1 251 ? 22.898 0.352 -44.849 1.00 86.56 251 LEU A CA 1
ATOM 2029 C C . LEU A 1 251 ? 21.714 -0.083 -45.724 1.00 86.56 251 LEU A C 1
ATOM 2031 O O . LEU A 1 251 ? 21.911 -0.255 -46.923 1.00 86.56 251 LEU A O 1
ATOM 2035 N N . THR A 1 252 ? 20.499 -0.178 -45.174 1.00 87.62 252 THR A N 1
ATOM 2036 C CA . THR A 1 252 ? 19.284 -0.508 -45.939 1.00 87.62 252 THR A CA 1
ATOM 2037 C C . THR A 1 252 ? 19.026 0.497 -47.065 1.00 87.62 252 THR A C 1
ATOM 2039 O O . THR A 1 252 ? 18.823 0.087 -48.205 1.00 87.62 252 THR A O 1
ATOM 2042 N N . GLU A 1 253 ? 19.090 1.803 -46.784 1.00 89.56 253 GLU A N 1
ATOM 2043 C CA . GLU A 1 253 ? 18.896 2.848 -47.804 1.00 89.56 253 GLU A CA 1
ATOM 2044 C C . GLU A 1 253 ? 20.018 2.843 -48.858 1.00 89.56 253 GLU A C 1
ATOM 2046 O O . GLU A 1 253 ? 19.764 2.971 -50.057 1.00 89.56 253 GLU A O 1
ATOM 2051 N N . LEU A 1 254 ? 21.273 2.632 -48.441 1.00 87.56 254 LEU A N 1
ATOM 2052 C CA . LEU A 1 254 ? 22.409 2.552 -49.365 1.00 87.56 254 LEU A CA 1
ATOM 2053 C C . LEU A 1 254 ? 22.369 1.291 -50.245 1.00 87.56 254 LEU A C 1
ATOM 2055 O O . LEU A 1 254 ? 22.789 1.353 -51.400 1.00 87.56 254 LEU A O 1
ATOM 2059 N N . GLN A 1 255 ? 21.830 0.175 -49.744 1.00 86.81 255 GLN A N 1
ATOM 2060 C CA . GLN A 1 255 ? 21.521 -1.005 -50.558 1.00 86.81 255 GLN A CA 1
ATOM 2061 C C . GLN A 1 255 ? 20.368 -0.735 -51.529 1.00 86.81 255 GLN A C 1
ATOM 2063 O O . GLN A 1 255 ? 20.493 -1.048 -52.709 1.00 86.81 255 GLN A O 1
ATOM 2068 N N . ALA A 1 256 ? 19.266 -0.139 -51.061 1.00 87.50 256 ALA A N 1
ATOM 2069 C CA . ALA A 1 256 ? 18.101 0.163 -51.895 1.00 87.50 256 ALA A CA 1
ATOM 2070 C C . ALA A 1 256 ? 18.444 1.118 -53.055 1.00 87.50 256 ALA A C 1
ATOM 2072 O O . ALA A 1 256 ? 17.912 0.975 -54.155 1.00 87.50 256 ALA A O 1
ATOM 2073 N N . GLY A 1 257 ? 19.378 2.048 -52.832 1.00 88.31 257 GLY A N 1
ATOM 2074 C CA . GLY A 1 257 ? 19.931 2.928 -53.863 1.00 88.31 257 GLY A CA 1
ATOM 2075 C C . GLY A 1 257 ? 21.063 2.334 -54.718 1.00 88.31 257 GLY A C 1
ATOM 2076 O O . GLY A 1 257 ? 21.623 3.063 -55.532 1.00 88.31 257 GLY A O 1
ATOM 2077 N N . ASN A 1 258 ? 21.429 1.054 -54.549 1.00 87.88 258 ASN A N 1
ATOM 2078 C CA . ASN A 1 258 ? 22.577 0.401 -55.205 1.00 87.88 258 ASN A CA 1
ATOM 2079 C C . ASN A 1 258 ? 23.934 1.125 -55.009 1.00 87.88 258 ASN A C 1
ATOM 2081 O O . ASN A 1 258 ? 24.828 1.028 -55.849 1.00 87.88 258 ASN A O 1
ATOM 2085 N N . PHE A 1 259 ? 24.120 1.834 -53.891 1.00 87.19 259 PHE A N 1
ATOM 2086 C CA . PHE A 1 259 ? 25.368 2.543 -53.572 1.00 87.19 259 PHE A CA 1
ATOM 2087 C C . PHE A 1 259 ? 26.450 1.642 -52.950 1.00 87.19 259 PHE A C 1
ATOM 2089 O O . PHE A 1 259 ? 27.606 2.055 -52.850 1.00 87.19 259 PHE A O 1
ATOM 2096 N N . ILE A 1 260 ? 26.091 0.432 -52.502 1.00 86.94 260 ILE A N 1
ATOM 2097 C CA . ILE A 1 260 ? 26.992 -0.554 -51.883 1.00 86.94 260 ILE A CA 1
ATOM 2098 C C . ILE A 1 260 ? 26.663 -1.946 -52.442 1.00 86.94 260 ILE A C 1
ATOM 2100 O O . ILE A 1 260 ? 25.490 -2.316 -52.513 1.00 86.94 260 ILE A O 1
ATOM 2104 N N . ASN A 1 261 ? 27.679 -2.745 -52.792 1.00 85.81 261 ASN A N 1
ATOM 2105 C CA . ASN A 1 261 ? 27.462 -4.137 -53.198 1.00 85.81 261 ASN A CA 1
ATOM 2106 C C . ASN A 1 261 ? 27.103 -5.016 -51.985 1.00 85.81 261 ASN A C 1
ATOM 2108 O O . ASN A 1 261 ? 27.678 -4.828 -50.911 1.00 85.81 261 ASN A O 1
ATOM 2112 N N . PRO A 1 262 ? 26.275 -6.066 -52.142 1.00 79.94 262 PRO A N 1
ATOM 2113 C CA . PRO A 1 262 ? 25.946 -6.979 -51.043 1.00 79.94 262 PRO A CA 1
ATOM 2114 C C . PRO A 1 262 ? 27.160 -7.617 -50.339 1.00 79.94 262 PRO A C 1
ATOM 2116 O O . PRO A 1 262 ? 27.086 -7.905 -49.150 1.00 79.94 262 PRO A O 1
ATOM 2119 N N . GLY A 1 263 ? 28.287 -7.807 -51.038 1.00 83.25 263 GLY A N 1
ATOM 2120 C CA . GLY A 1 263 ? 29.522 -8.345 -50.449 1.00 83.25 263 GLY A CA 1
ATOM 2121 C C . GLY A 1 263 ? 30.283 -7.377 -49.531 1.00 83.25 263 GLY A C 1
ATOM 2122 O O . GLY A 1 263 ? 31.076 -7.826 -48.709 1.00 83.25 263 GLY A O 1
ATOM 2123 N N . ASP A 1 264 ? 30.032 -6.068 -49.631 1.00 85.38 264 ASP A N 1
ATOM 2124 C CA . ASP A 1 264 ? 30.767 -5.030 -48.890 1.00 85.38 264 ASP A CA 1
ATOM 2125 C C . ASP A 1 264 ? 30.072 -4.626 -47.570 1.00 85.38 264 ASP A C 1
ATOM 2127 O O . ASP A 1 264 ? 30.618 -3.851 -46.777 1.00 85.38 264 ASP A O 1
ATOM 2131 N N . LEU A 1 265 ? 28.868 -5.152 -47.311 1.00 81.12 265 LEU A N 1
ATOM 2132 C CA . LEU A 1 265 ? 27.989 -4.756 -46.203 1.00 81.12 265 LEU A CA 1
ATOM 2133 C C . LEU A 1 265 ? 28.653 -4.812 -44.828 1.00 81.12 265 LEU A C 1
ATOM 2135 O O . LEU A 1 265 ? 28.629 -3.819 -44.099 1.00 81.12 265 LEU A O 1
ATOM 2139 N N . ASP A 1 266 ? 29.270 -5.939 -44.476 1.00 83.00 266 ASP A N 1
ATOM 2140 C CA . ASP A 1 266 ? 29.891 -6.109 -43.159 1.00 83.00 266 ASP A CA 1
ATOM 2141 C C . ASP A 1 266 ? 31.132 -5.224 -42.985 1.00 83.00 266 ASP A C 1
ATOM 2143 O O . ASP A 1 266 ? 31.365 -4.684 -41.900 1.00 83.00 266 ASP A O 1
ATOM 2147 N N . ALA A 1 267 ? 31.884 -4.979 -44.064 1.00 85.12 267 ALA A N 1
ATOM 2148 C CA . ALA A 1 267 ? 33.020 -4.062 -44.051 1.00 85.12 267 ALA A CA 1
ATOM 2149 C C . ALA A 1 267 ? 32.570 -2.608 -43.819 1.00 85.12 267 ALA A C 1
ATOM 2151 O O . ALA A 1 267 ? 33.155 -1.897 -42.991 1.00 85.12 267 ALA A O 1
ATOM 2152 N N . VAL A 1 268 ? 31.494 -2.166 -44.486 1.00 84.81 268 VAL A N 1
ATOM 2153 C CA . VAL A 1 268 ? 30.917 -0.828 -44.271 1.00 84.81 268 VAL A CA 1
ATOM 2154 C C . VAL A 1 268 ? 30.287 -0.720 -42.879 1.00 84.81 268 VAL A C 1
ATOM 2156 O O . VAL A 1 268 ? 30.536 0.265 -42.179 1.00 84.81 268 VAL A O 1
ATOM 2159 N N . LYS A 1 269 ? 29.554 -1.743 -42.420 1.00 86.81 269 LYS A N 1
ATOM 2160 C CA . LYS A 1 269 ? 28.975 -1.820 -41.068 1.00 86.81 269 LYS A CA 1
ATOM 2161 C C . LYS A 1 269 ? 30.046 -1.693 -39.987 1.00 86.81 269 LYS A C 1
ATOM 2163 O O . LYS A 1 269 ? 29.904 -0.872 -39.081 1.00 86.81 269 LYS A O 1
ATOM 2168 N N . HIS A 1 270 ? 31.142 -2.443 -40.106 1.00 85.88 270 HIS A N 1
ATOM 2169 C CA . HIS A 1 270 ? 32.277 -2.370 -39.187 1.00 85.88 270 HIS A CA 1
ATOM 2170 C C . HIS A 1 270 ? 32.919 -0.972 -39.188 1.00 85.88 270 HIS A C 1
ATOM 2172 O O . HIS A 1 270 ? 33.163 -0.393 -38.126 1.00 85.88 270 HIS A O 1
ATOM 2178 N N . ARG A 1 271 ? 33.123 -0.378 -40.372 1.00 86.94 271 ARG A N 1
ATOM 2179 C CA . ARG A 1 271 ? 33.714 0.963 -40.518 1.00 86.94 271 ARG A CA 1
ATOM 2180 C C . ARG A 1 271 ? 32.831 2.068 -39.924 1.00 86.94 271 ARG A C 1
ATOM 2182 O O . ARG A 1 271 ? 33.346 2.921 -39.204 1.00 86.94 271 ARG A O 1
ATOM 2189 N N . LEU A 1 272 ? 31.516 2.033 -40.153 1.00 85.06 272 LEU A N 1
ATOM 2190 C CA . LEU A 1 272 ? 30.546 2.934 -39.508 1.00 85.06 272 LEU A CA 1
ATOM 2191 C C . LEU A 1 272 ? 30.469 2.692 -37.989 1.00 85.06 272 LEU A C 1
ATOM 2193 O O . LEU A 1 272 ? 30.354 3.638 -37.208 1.00 85.06 272 LEU A O 1
ATOM 2197 N N . GLY A 1 273 ? 30.603 1.435 -37.561 1.00 81.31 273 GLY A N 1
ATOM 2198 C CA . GLY A 1 273 ? 30.687 1.037 -36.157 1.00 81.31 273 GLY A CA 1
ATOM 2199 C C . GLY A 1 273 ? 31.893 1.634 -35.427 1.00 81.31 273 GLY A C 1
ATOM 2200 O O . GLY A 1 273 ? 31.761 2.030 -34.267 1.00 81.31 273 GLY A O 1
ATOM 2201 N N . GLN A 1 274 ? 33.042 1.777 -36.091 1.00 85.31 274 GLN A N 1
ATOM 2202 C CA . GLN A 1 274 ? 34.256 2.362 -35.503 1.00 85.31 274 GLN A CA 1
ATOM 2203 C C . GLN A 1 274 ? 34.426 3.872 -35.753 1.00 85.31 274 GLN A C 1
ATOM 2205 O O . GLN A 1 274 ? 35.260 4.504 -35.105 1.00 85.31 274 GLN A O 1
ATOM 2210 N N . ALA A 1 275 ? 33.634 4.480 -36.641 1.00 86.44 275 ALA A N 1
ATOM 2211 C CA . ALA A 1 275 ? 33.748 5.899 -36.973 1.00 86.44 275 ALA A CA 1
ATOM 2212 C C . ALA A 1 275 ? 33.528 6.815 -35.750 1.00 86.44 275 ALA A C 1
ATOM 2214 O O . ALA A 1 275 ? 32.461 6.832 -35.128 1.00 86.44 275 ALA A O 1
ATOM 2215 N N . THR A 1 276 ? 34.534 7.635 -35.434 1.00 80.75 276 THR A N 1
ATOM 2216 C CA . THR A 1 276 ? 34.509 8.600 -34.321 1.00 80.75 276 THR A CA 1
ATOM 2217 C C . THR A 1 276 ? 33.448 9.684 -34.502 1.00 80.75 276 THR A C 1
ATOM 2219 O O . THR A 1 276 ? 32.835 10.098 -33.523 1.00 80.75 276 THR A O 1
ATOM 2222 N N . THR A 1 277 ? 33.166 10.090 -35.742 1.00 82.69 277 THR A N 1
ATOM 2223 C CA . THR A 1 277 ? 32.081 11.023 -36.093 1.00 82.69 277 THR A CA 1
ATOM 2224 C C . THR A 1 277 ? 30.703 10.454 -35.754 1.00 82.69 277 THR A C 1
ATOM 2226 O O . THR A 1 277 ? 29.903 11.123 -35.103 1.00 82.69 277 THR A O 1
ATOM 2229 N N . VAL A 1 278 ? 30.450 9.186 -36.100 1.00 79.38 278 VAL A N 1
ATOM 2230 C CA . VAL A 1 278 ? 29.219 8.468 -35.726 1.00 79.38 278 VAL A CA 1
ATOM 2231 C C . VAL A 1 278 ? 29.138 8.312 -34.205 1.00 79.38 278 VAL A C 1
ATOM 2233 O O . VAL A 1 278 ? 28.077 8.500 -33.622 1.00 79.38 278 VAL A O 1
ATOM 2236 N N . ALA A 1 279 ? 30.253 8.019 -33.530 1.00 76.44 279 ALA A N 1
ATOM 2237 C CA . ALA A 1 279 ? 30.285 7.938 -32.069 1.00 76.44 279 ALA A CA 1
ATOM 2238 C C . ALA A 1 279 ? 30.023 9.290 -31.372 1.00 76.44 279 ALA A C 1
ATOM 2240 O O . ALA A 1 279 ? 29.427 9.296 -30.297 1.00 76.44 279 ALA A O 1
ATOM 2241 N N . ALA A 1 280 ? 30.437 10.415 -31.963 1.00 79.44 280 ALA A N 1
ATOM 2242 C CA . ALA A 1 280 ? 30.166 11.754 -31.439 1.00 79.44 280 ALA A CA 1
ATOM 2243 C C . ALA A 1 280 ? 28.677 12.127 -31.545 1.00 79.44 280 ALA A C 1
ATOM 2245 O O . ALA A 1 280 ? 28.121 12.664 -30.592 1.00 79.44 280 ALA A O 1
ATOM 2246 N N . PHE A 1 281 ? 28.014 11.756 -32.647 1.00 79.94 281 PHE A N 1
ATOM 2247 C CA . PHE A 1 281 ? 26.582 12.003 -32.879 1.00 79.94 281 PHE A CA 1
ATOM 2248 C C . PHE A 1 281 ? 25.649 11.372 -31.824 1.00 79.94 281 PHE A C 1
ATOM 2250 O O . PHE A 1 281 ? 24.540 11.847 -31.619 1.00 79.94 281 PHE A O 1
ATOM 2257 N N . PHE A 1 282 ? 26.089 10.313 -31.131 1.00 72.62 282 PHE A N 1
ATOM 2258 C CA . PHE A 1 282 ? 25.326 9.668 -30.049 1.00 72.62 282 PHE A CA 1
ATOM 2259 C C . PHE A 1 282 ? 25.780 10.069 -28.632 1.00 72.62 282 PHE A C 1
ATOM 2261 O O . PHE A 1 282 ? 25.351 9.441 -27.665 1.00 72.62 282 PHE A O 1
ATOM 2268 N N . LYS A 1 283 ? 26.666 11.067 -28.496 1.00 66.25 283 LYS A N 1
ATOM 2269 C CA . LYS A 1 283 ? 27.137 11.600 -27.200 1.00 66.25 283 LYS A CA 1
ATOM 2270 C C . LYS A 1 283 ? 26.582 12.990 -26.856 1.00 66.25 283 LYS A C 1
ATOM 2272 O O . LYS A 1 283 ? 26.825 13.452 -25.744 1.00 66.25 283 LYS A O 1
ATOM 2277 N N . SER A 1 284 ? 25.884 13.630 -27.795 1.00 47.31 284 SER A N 1
ATOM 2278 C CA . SER A 1 284 ? 25.112 14.871 -27.626 1.00 47.31 284 SER A CA 1
ATOM 2279 C C . SER A 1 284 ? 23.648 14.577 -27.310 1.00 47.31 284 SER A C 1
ATOM 2281 O O . SER A 1 284 ? 23.122 15.206 -26.373 1.00 47.31 284 SER A O 1
#

Sequence (284 aa):
MHFTYAEDPGSEDLQQGDVLKRTPDLDAIVRQYHPYYGEKKDYTHFLVITQSCDLVRRNGKPCDCPYINLSVVRPLHAVLEREAAMYQRNPLLRRAGAVSKKNRGRIHSFVERLLNNNEKEYFYLHEEPQVGLYSSCAFLRLSIAIRSNEHYEVCHAARVATLSSEFRPKLGWLLGNIYSRVGTEDWESSALEKEISTILDGTLRWFDEEKIKATKLTEEEIDSLTPEEIATAVQSAEVVRRKDQVISAILTELQAGNFINPGDLDAVKHRLGQATTVAAFFKS

Secondary structure (DSSP, 8-state):
--TTB-S----SS--TTEEEEP-HHHHHHHHHH-HHHHH-TT--EEEE-S-HHHH--GGGPPPS-SEEEEEEEEETHHHHHHHHHTT--SHHHHHTTEEEGGGHHHHHHHHHHHHTT--TTEEEE--BGGGTB-SEEEEEEEEEEEEHHHHHHHHHHTEEEEB-TTHHHHHHHHHHTTS-----PPPPHHHHHHHHHHHHHHH-EEE-HHHHHH----HHHHHHS-HHHHHHHHHH-----HHHHHHHHHHHHHHHTT-S-GGGHHHHHHHHHH-HHHHHHTT-